Protein AF-A0A1A0PI60-F1 (afdb_monomer_lite)

Structure (mmCIF, N/CA/C/O backbone):
data_AF-A0A1A0PI60-F1
#
_entry.id   AF-A0A1A0PI60-F1
#
loop_
_atom_site.group_PDB
_atom_site.id
_atom_site.type_symbol
_atom_site.label_atom_id
_atom_site.label_alt_id
_atom_site.label_comp_id
_atom_site.label_asym_id
_atom_site.label_entity_id
_atom_site.label_seq_id
_atom_site.pdbx_PDB_ins_code
_atom_site.Cartn_x
_atom_site.Cartn_y
_atom_site.Cartn_z
_atom_site.occupancy
_atom_site.B_iso_or_equiv
_atom_site.auth_seq_id
_atom_site.auth_comp_id
_atom_site.auth_asym_id
_atom_site.auth_atom_id
_atom_site.pdbx_PDB_model_num
ATOM 1 N N . MET A 1 1 ? -14.359 28.458 11.236 1.00 49.06 1 MET A N 1
ATOM 2 C CA . MET A 1 1 ? -13.173 27.590 11.344 1.00 49.06 1 MET A CA 1
ATOM 3 C C . MET A 1 1 ? -13.356 26.498 10.324 1.00 49.06 1 MET A C 1
ATOM 5 O O . MET A 1 1 ? -14.379 25.828 10.381 1.00 49.06 1 MET A O 1
ATOM 9 N N . GLU A 1 2 ? -12.454 26.405 9.356 1.00 50.06 2 GLU A N 1
ATOM 10 C CA . GLU A 1 2 ? -12.447 25.283 8.419 1.00 50.06 2 GLU A CA 1
ATOM 11 C C . GLU A 1 2 ? -12.049 24.015 9.181 1.00 50.06 2 GLU A C 1
ATOM 13 O O . GLU A 1 2 ? -11.154 24.041 10.029 1.00 50.06 2 GLU A O 1
ATOM 18 N N . MET A 1 3 ? -12.801 22.946 8.941 1.00 60.44 3 MET A N 1
ATOM 19 C CA . MET A 1 3 ? -12.639 21.649 9.584 1.00 60.44 3 MET A CA 1
ATOM 20 C C . MET A 1 3 ? -12.050 20.710 8.541 1.00 60.44 3 MET A C 1
ATOM 22 O O . MET A 1 3 ? -12.607 20.588 7.449 1.00 60.44 3 MET A O 1
ATOM 26 N N . ASN A 1 4 ? -10.913 20.099 8.854 1.00 72.62 4 ASN A N 1
ATOM 27 C CA . ASN A 1 4 ? -10.288 19.127 7.973 1.00 72.62 4 ASN A CA 1
ATOM 28 C C . ASN A 1 4 ? -10.843 17.739 8.309 1.00 72.62 4 ASN A C 1
ATOM 30 O O . ASN A 1 4 ? -10.663 17.268 9.431 1.00 72.62 4 ASN A O 1
ATOM 34 N N . ASN A 1 5 ? -11.528 17.101 7.361 1.00 80.88 5 ASN A N 1
ATOM 35 C CA . ASN A 1 5 ? -12.078 15.762 7.556 1.00 80.88 5 ASN A CA 1
ATOM 36 C C . ASN A 1 5 ? -11.083 14.718 7.048 1.00 80.88 5 ASN A C 1
ATOM 38 O O . ASN A 1 5 ? -10.703 14.746 5.880 1.00 80.88 5 ASN A O 1
ATOM 42 N N . ARG A 1 6 ? -10.695 13.789 7.920 1.00 83.94 6 ARG A N 1
ATOM 43 C CA . ARG A 1 6 ? -9.770 12.688 7.640 1.00 83.94 6 ARG A CA 1
ATOM 44 C C . ARG A 1 6 ? -10.522 11.367 7.574 1.00 83.94 6 ARG A C 1
ATOM 46 O O . ARG A 1 6 ? -11.217 11.004 8.521 1.00 83.94 6 ARG A O 1
ATOM 53 N N . ASN A 1 7 ? -10.341 10.619 6.494 1.00 85.94 7 ASN A N 1
ATOM 54 C CA . ASN A 1 7 ? -10.897 9.280 6.340 1.00 85.94 7 ASN A CA 1
ATOM 55 C C . ASN A 1 7 ? -9.983 8.238 7.005 1.00 85.94 7 ASN A C 1
ATOM 57 O O . ASN A 1 7 ? -8.857 8.000 6.558 1.00 85.94 7 ASN A O 1
ATOM 61 N N . VAL A 1 8 ? -10.473 7.586 8.056 1.00 88.62 8 VAL A N 1
ATOM 62 C CA . VAL A 1 8 ? -9.779 6.501 8.756 1.00 88.62 8 VAL A CA 1
ATOM 63 C C . VAL A 1 8 ? -10.398 5.177 8.337 1.00 88.62 8 VAL A C 1
ATOM 65 O O . VAL A 1 8 ? -11.603 4.976 8.464 1.00 88.62 8 VAL A O 1
ATOM 68 N N . VAL A 1 9 ? -9.575 4.239 7.879 1.00 89.44 9 VAL A N 1
ATOM 69 C CA . VAL A 1 9 ? -10.037 2.900 7.504 1.00 89.44 9 VAL A CA 1
ATOM 70 C C . VAL A 1 9 ? -9.478 1.867 8.469 1.00 89.44 9 VAL A C 1
ATOM 72 O O . VAL A 1 9 ? -8.279 1.836 8.726 1.00 89.44 9 VAL A O 1
ATOM 75 N N . VAL A 1 10 ? -10.348 1.004 8.990 1.00 88.81 10 VAL A N 1
ATOM 76 C CA . VAL A 1 10 ? -9.998 -0.109 9.875 1.00 88.81 10 VAL A CA 1
ATOM 77 C C . VAL A 1 10 ? -9.980 -1.414 9.078 1.00 88.81 10 VAL A C 1
ATOM 79 O O . VAL A 1 10 ? -11.006 -1.835 8.537 1.00 88.81 10 VAL A O 1
ATOM 82 N N . ALA A 1 11 ? -8.819 -2.060 9.037 1.00 87.31 11 ALA A N 1
ATOM 83 C CA . ALA A 1 11 ? -8.608 -3.427 8.576 1.00 87.31 11 ALA A CA 1
ATOM 84 C C . ALA A 1 11 ? -8.659 -4.365 9.790 1.00 87.31 11 ALA A C 1
ATOM 86 O O . ALA A 1 11 ? -7.873 -4.211 10.725 1.00 87.31 11 ALA A O 1
ATOM 87 N N . MET A 1 12 ? -9.607 -5.306 9.822 1.00 85.75 12 MET A N 1
ATOM 88 C CA . MET A 1 12 ? -9.814 -6.166 10.991 1.00 85.75 12 MET A CA 1
ATOM 89 C C . MET A 1 12 ? -10.426 -7.531 10.647 1.00 85.75 12 MET A C 1
ATOM 91 O O . MET A 1 12 ? -11.109 -7.662 9.629 1.00 85.75 12 MET A O 1
ATOM 95 N N . PRO A 1 13 ? -10.281 -8.540 11.526 1.00 80.62 13 PRO A N 1
ATOM 96 C CA . PRO A 1 13 ? -11.016 -9.793 11.407 1.00 80.62 13 PRO A CA 1
ATOM 97 C C . PRO A 1 13 ? -12.533 -9.570 11.545 1.00 80.62 13 PRO A C 1
ATOM 99 O O . PRO A 1 13 ? -13.007 -8.982 12.517 1.00 80.62 13 PRO A O 1
ATOM 102 N N . PHE A 1 14 ? -13.320 -10.074 10.589 1.00 77.50 14 PHE A N 1
ATOM 103 C CA . PHE A 1 14 ? -14.784 -9.916 10.599 1.00 77.50 14 PHE A CA 1
ATOM 104 C C . PHE A 1 14 ? -15.525 -10.945 11.469 1.00 77.50 14 PHE A C 1
ATOM 106 O O . PHE A 1 14 ? -16.701 -10.738 11.778 1.00 77.50 14 PHE A O 1
ATOM 113 N N . GLY A 1 15 ? -14.855 -12.034 11.862 1.00 73.00 15 GLY A N 1
ATOM 114 C CA . GLY A 1 15 ? -15.473 -13.212 12.476 1.00 73.00 15 GLY A CA 1
ATOM 115 C C . GLY A 1 15 ? -16.346 -13.985 11.481 1.00 73.00 15 GLY A C 1
ATOM 116 O O . GLY A 1 15 ? -17.060 -13.397 10.664 1.00 73.00 15 GLY A O 1
ATOM 117 N N . GLU A 1 16 ? -16.314 -15.318 11.520 1.00 69.94 16 GLU A N 1
ATOM 118 C CA . GLU A 1 16 ? -16.971 -16.102 10.469 1.00 69.94 16 GLU A CA 1
ATOM 119 C C . GLU A 1 16 ? -18.501 -16.047 10.591 1.00 69.94 16 GLU A C 1
ATOM 121 O O . GLU A 1 16 ? -19.190 -15.705 9.621 1.00 69.94 16 GLU A O 1
ATOM 126 N N . ARG A 1 17 ? -19.062 -16.357 11.775 1.00 76.19 17 ARG A N 1
ATOM 127 C CA . ARG A 1 17 ? -20.517 -16.354 12.060 1.00 76.19 17 ARG A CA 1
ATOM 128 C C . ARG A 1 17 ? -20.830 -16.186 13.552 1.00 76.19 17 ARG A C 1
ATOM 130 O O . ARG A 1 17 ? -19.991 -16.400 14.417 1.00 76.19 17 ARG A O 1
ATOM 137 N N . GLY A 1 18 ? -22.087 -15.848 13.855 1.00 83.31 18 GLY A N 1
ATOM 138 C CA . GLY A 1 18 ? -22.631 -15.902 15.216 1.00 83.31 18 GLY A CA 1
ATOM 139 C C . GLY A 1 18 ? -21.920 -14.963 16.192 1.00 83.31 18 GLY A C 1
ATOM 140 O O . GLY A 1 18 ? -21.888 -13.751 15.974 1.00 83.31 18 GLY A O 1
ATOM 141 N N . LEU A 1 19 ? -21.378 -15.529 17.272 1.00 87.38 19 LEU A N 1
ATOM 142 C CA . LEU A 1 19 ? -20.767 -14.786 18.375 1.00 87.38 19 LEU A CA 1
ATOM 143 C C . LEU A 1 19 ? -19.530 -13.986 17.940 1.00 87.38 19 LEU A C 1
ATOM 145 O O . LEU A 1 19 ? -19.402 -12.820 18.307 1.00 87.38 19 LEU A O 1
ATOM 149 N N . GLU A 1 20 ? -18.652 -14.576 17.130 1.00 84.94 20 GLU A N 1
ATOM 150 C CA . GLU A 1 20 ? -17.408 -13.933 16.677 1.00 84.94 20 GLU A CA 1
ATOM 151 C C . GLU A 1 20 ? -17.688 -12.686 15.846 1.00 84.94 20 GLU A C 1
ATOM 153 O O . GLU A 1 20 ? -17.125 -11.622 16.089 1.00 84.94 20 GLU A O 1
ATOM 158 N N . ARG A 1 21 ? -18.649 -12.779 14.922 1.00 86.00 21 ARG A N 1
ATOM 159 C CA . ARG A 1 21 ? -19.065 -11.630 14.116 1.00 86.00 21 ARG A CA 1
ATOM 160 C C . ARG A 1 21 ? -19.673 -10.519 14.971 1.00 86.00 21 ARG A C 1
ATOM 162 O O . ARG A 1 21 ? -19.443 -9.340 14.713 1.00 86.00 21 ARG A O 1
ATOM 169 N N . ARG A 1 22 ? -20.441 -10.875 16.006 1.00 89.25 22 ARG A N 1
ATOM 170 C CA . ARG A 1 22 ? -20.999 -9.895 16.953 1.00 89.25 22 ARG A CA 1
ATOM 171 C C . ARG A 1 22 ? -19.890 -9.193 17.742 1.00 89.25 22 ARG A C 1
ATOM 173 O O . ARG A 1 22 ? -19.939 -7.971 17.857 1.00 89.25 22 ARG A O 1
ATOM 180 N N . ARG A 1 23 ? -18.871 -9.926 18.206 1.00 89.44 23 ARG A N 1
ATOM 181 C CA . ARG A 1 23 ? -17.673 -9.352 18.849 1.00 89.44 23 ARG A CA 1
ATOM 182 C C . ARG A 1 23 ? -16.928 -8.405 17.912 1.00 89.44 23 ARG A C 1
ATOM 184 O O . ARG A 1 23 ? -16.638 -7.283 18.308 1.00 89.44 23 ARG A O 1
ATOM 191 N N . ALA A 1 24 ? -16.696 -8.808 16.662 1.00 88.19 24 ALA A N 1
ATOM 192 C CA . ALA A 1 24 ? -16.035 -7.970 15.662 1.00 88.19 24 ALA A CA 1
ATOM 193 C C . ALA A 1 24 ? -16.787 -6.648 15.422 1.00 88.19 24 ALA A C 1
ATOM 195 O O . ALA A 1 24 ? -16.177 -5.582 15.416 1.00 88.19 24 ALA A O 1
ATOM 196 N N . ILE A 1 25 ? -18.119 -6.690 15.295 1.00 89.88 25 ILE A N 1
ATOM 197 C CA . ILE A 1 25 ? -18.943 -5.478 15.148 1.00 89.88 25 ILE A CA 1
ATOM 198 C C . ILE A 1 25 ? -18.802 -4.555 16.366 1.00 89.88 25 ILE A C 1
ATOM 200 O O . ILE A 1 25 ? -18.672 -3.344 16.203 1.00 89.88 25 ILE A O 1
ATOM 204 N N . LEU A 1 26 ? -18.826 -5.104 17.582 1.00 91.44 26 LEU A N 1
ATOM 205 C CA . LEU A 1 26 ? -18.707 -4.312 18.809 1.00 91.44 26 LEU A CA 1
ATOM 206 C C . LEU A 1 26 ? -17.304 -3.722 18.985 1.00 91.44 26 LEU A C 1
ATOM 208 O O . LEU A 1 26 ? -17.193 -2.552 19.341 1.00 91.44 26 LEU A O 1
ATOM 212 N N . ASN A 1 27 ? -16.252 -4.483 18.671 1.00 90.81 27 ASN A N 1
ATOM 213 C CA . ASN A 1 27 ? -14.873 -3.993 18.679 1.00 90.81 27 ASN A CA 1
ATOM 214 C C . ASN A 1 27 ? -14.674 -2.851 17.672 1.00 90.81 27 ASN A C 1
ATOM 216 O O . ASN A 1 27 ? -14.093 -1.826 18.016 1.00 90.81 27 ASN A O 1
ATOM 220 N N . PHE A 1 28 ? -15.229 -2.966 16.461 1.00 92.00 28 PHE A N 1
ATOM 221 C CA . PHE A 1 28 ? -15.212 -1.859 15.503 1.00 92.00 28 PHE A CA 1
ATOM 222 C C . PHE A 1 28 ? -15.930 -0.618 16.044 1.00 92.00 28 PHE A C 1
ATOM 224 O O . PHE A 1 28 ? -15.399 0.484 15.975 1.00 92.00 28 PHE A O 1
ATOM 231 N N . ARG A 1 29 ? -17.133 -0.783 16.609 1.00 92.00 29 ARG A N 1
ATOM 232 C CA . ARG A 1 29 ? -17.897 0.345 17.163 1.00 92.00 29 ARG A CA 1
ATOM 233 C C . ARG A 1 29 ? -17.184 1.003 18.344 1.00 92.00 29 ARG A C 1
ATOM 235 O O . ARG A 1 29 ? -17.272 2.218 18.478 1.00 92.00 29 ARG A O 1
ATOM 242 N N . ARG A 1 30 ? -16.461 0.227 19.160 1.00 92.31 30 ARG A N 1
ATOM 243 C CA . ARG A 1 30 ? -15.560 0.738 20.204 1.00 92.31 30 ARG A CA 1
ATOM 244 C C . ARG A 1 30 ? -14.465 1.620 19.595 1.00 92.31 30 ARG A C 1
ATOM 246 O O . ARG A 1 30 ? -14.336 2.758 20.030 1.00 92.31 30 ARG A O 1
ATOM 253 N N . LEU A 1 31 ? -13.748 1.144 18.564 1.00 91.69 31 LEU A N 1
ATOM 254 C CA . LEU A 1 31 ? -12.728 1.940 17.850 1.00 91.69 31 LEU A CA 1
ATOM 255 C C . LEU A 1 31 ? -13.309 3.236 17.301 1.00 91.69 31 LEU A C 1
ATOM 257 O O . LEU A 1 31 ? -12.786 4.313 17.571 1.00 91.69 31 LEU A O 1
ATOM 261 N N . LYS A 1 32 ? -14.400 3.107 16.542 1.00 93.25 32 LYS A N 1
ATOM 262 C CA . LYS A 1 32 ? -15.097 4.220 15.905 1.00 93.25 32 LYS A CA 1
ATOM 263 C C . LYS A 1 32 ? -15.468 5.287 16.932 1.00 93.25 32 LYS A C 1
ATOM 265 O O . LYS A 1 32 ? -15.090 6.438 16.775 1.00 93.25 32 LYS A O 1
ATOM 270 N N . TYR A 1 33 ? -16.113 4.884 18.026 1.00 93.56 33 TYR A N 1
ATOM 271 C CA . TYR A 1 33 ? -16.492 5.796 19.102 1.00 93.56 33 TYR A CA 1
ATOM 272 C C . TYR A 1 33 ? -15.287 6.507 19.732 1.00 93.56 33 TYR A C 1
ATOM 274 O O . TYR A 1 33 ? -15.329 7.716 19.937 1.00 93.56 33 TYR A O 1
ATOM 282 N N . ILE A 1 34 ? -14.201 5.788 20.022 1.00 92.75 34 ILE A N 1
ATOM 283 C CA . ILE A 1 34 ? -13.002 6.397 20.611 1.00 92.75 34 ILE A CA 1
ATOM 284 C C . ILE A 1 34 ? -12.406 7.443 19.664 1.00 92.75 34 ILE A C 1
ATOM 286 O O . ILE A 1 34 ? -12.147 8.571 20.078 1.00 92.75 34 ILE A O 1
ATOM 290 N N . ILE A 1 35 ? -12.217 7.095 18.395 1.00 91.25 35 ILE A N 1
ATOM 291 C CA . ILE A 1 35 ? -11.545 7.971 17.432 1.00 91.25 35 ILE A CA 1
ATOM 292 C C . ILE A 1 35 ? -12.408 9.192 17.090 1.00 91.25 35 ILE A C 1
ATOM 294 O O . ILE A 1 35 ? -11.893 10.305 17.078 1.00 91.25 35 ILE A O 1
ATOM 298 N N . GLU A 1 36 ? -13.706 9.004 16.847 1.00 91.56 36 GLU A N 1
ATOM 299 C CA . GLU A 1 36 ? -14.600 10.090 16.424 1.00 91.56 36 GLU A CA 1
ATOM 300 C C . GLU A 1 36 ? -14.986 11.023 17.582 1.00 91.56 36 GLU A C 1
ATOM 302 O O . GLU A 1 36 ? -15.072 12.233 17.391 1.00 91.56 36 GLU A O 1
ATOM 307 N N . GLU A 1 37 ? -15.188 10.488 18.794 1.00 90.25 37 GLU A N 1
ATOM 308 C CA . GLU A 1 37 ? -15.775 11.253 19.907 1.00 90.25 37 GLU A CA 1
ATOM 309 C C . GLU A 1 37 ? -14.779 11.590 21.028 1.00 90.25 37 GLU A C 1
ATOM 311 O O . GLU A 1 37 ? -14.975 12.563 21.761 1.00 90.25 37 GLU A O 1
ATOM 316 N N . LYS A 1 38 ? -13.717 10.791 21.213 1.00 89.56 38 LYS A N 1
ATOM 317 C CA . LYS A 1 38 ? -12.772 10.947 22.340 1.00 89.56 38 LYS A CA 1
ATOM 318 C C . LYS A 1 38 ? -11.409 11.481 21.917 1.00 89.56 38 LYS A C 1
ATOM 320 O O . LYS A 1 38 ? -10.787 12.226 22.678 1.00 89.56 38 LYS A O 1
ATOM 325 N N . CYS A 1 39 ? -10.928 11.119 20.733 1.00 87.12 39 CYS A N 1
ATOM 326 C CA . CYS A 1 39 ? -9.629 11.550 20.230 1.00 87.12 39 CYS A CA 1
ATOM 327 C C . CYS A 1 39 ? -9.715 12.953 19.615 1.00 87.12 39 CYS A C 1
ATOM 329 O O . CYS A 1 39 ? -9.756 13.127 18.403 1.00 87.12 39 CYS A O 1
ATOM 331 N N 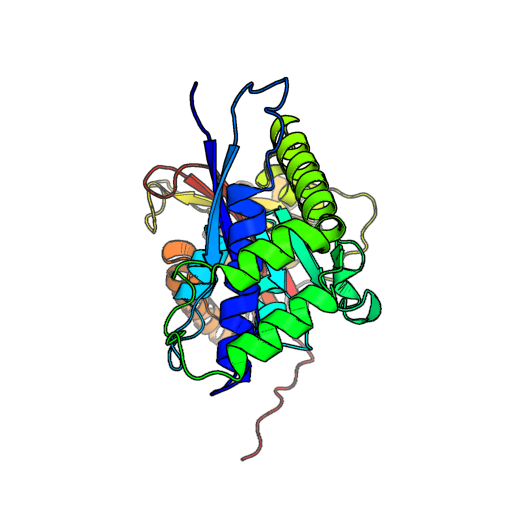. GLN A 1 40 ? -9.697 13.976 20.468 1.00 79.62 40 GLN A N 1
ATOM 332 C CA . GLN A 1 40 ? -9.528 15.358 20.019 1.00 79.62 40 GLN A CA 1
ATOM 333 C C . GLN A 1 40 ? -8.036 15.677 19.893 1.00 79.62 40 GLN A C 1
ATOM 335 O O . GLN A 1 40 ? -7.327 15.772 20.900 1.00 79.62 40 GLN A O 1
ATOM 340 N N . VAL A 1 41 ? -7.565 15.831 18.656 1.00 79.56 41 VAL A N 1
ATOM 341 C CA . VAL A 1 41 ? -6.226 16.350 18.353 1.00 79.56 41 VAL A CA 1
ATOM 342 C C . VAL A 1 41 ? -6.238 17.874 18.371 1.00 79.56 41 VAL A C 1
ATOM 344 O O . VAL A 1 41 ? -7.176 18.524 17.906 1.00 79.56 41 VAL A O 1
ATOM 347 N N . VAL A 1 42 ? -5.190 18.454 18.946 1.00 71.94 42 VAL A N 1
ATOM 348 C CA . VAL A 1 42 ? -5.001 19.900 18.990 1.00 71.94 42 VAL A CA 1
ATOM 349 C C . VAL A 1 42 ? -4.620 20.367 17.582 1.00 71.94 42 VAL A C 1
ATOM 351 O O . VAL A 1 42 ? -3.705 19.783 16.991 1.00 71.94 42 VAL A O 1
ATOM 354 N N . PRO A 1 43 ? -5.282 21.409 17.041 1.00 65.06 43 PRO A N 1
ATOM 355 C CA . PRO A 1 43 ? -4.917 21.980 15.751 1.00 65.06 43 PRO A CA 1
ATOM 356 C C . PRO A 1 43 ? -3.427 22.319 15.728 1.00 65.06 43 PRO A C 1
ATOM 358 O O . PRO A 1 43 ? -2.917 22.980 16.637 1.00 65.06 43 PRO A O 1
ATOM 361 N N . SER A 1 44 ? -2.731 21.859 14.687 1.00 57.50 44 SER A N 1
ATOM 362 C CA . SER A 1 44 ? -1.311 22.157 14.517 1.00 57.50 44 SER A CA 1
ATOM 363 C C . SER A 1 44 ? -1.100 23.678 14.535 1.00 57.50 44 SER A C 1
ATOM 365 O O . SER A 1 44 ? -1.850 24.398 13.868 1.00 57.50 44 SER A O 1
ATOM 367 N N . PRO A 1 45 ? -0.092 24.203 15.258 1.00 56.44 45 PRO A N 1
ATOM 368 C CA . PRO A 1 45 ? 0.170 25.640 15.316 1.00 56.44 45 PRO A CA 1
ATOM 369 C C . PRO A 1 45 ? 0.489 26.253 13.942 1.00 56.44 45 PRO A C 1
ATOM 371 O O . PRO A 1 45 ? 0.377 27.466 13.780 1.00 56.44 45 PRO A O 1
ATOM 374 N N . THR A 1 46 ? 0.856 25.432 12.951 1.00 53.22 46 THR A N 1
ATOM 375 C CA . THR A 1 46 ? 1.160 25.855 11.578 1.00 53.22 46 THR A CA 1
ATOM 376 C C . THR A 1 46 ? -0.078 25.973 10.686 1.00 53.22 46 THR A C 1
ATOM 378 O O . THR A 1 46 ? -0.115 26.858 9.836 1.00 53.22 46 THR A O 1
ATOM 381 N N . THR A 1 47 ? -1.088 25.109 10.853 1.00 57.56 47 THR A N 1
ATOM 382 C CA . THR A 1 47 ? -2.305 25.110 10.012 1.00 57.56 47 THR A CA 1
ATOM 383 C C . THR A 1 47 ? -3.531 25.690 10.716 1.00 57.56 47 THR A C 1
ATOM 385 O O . THR A 1 47 ? -4.437 26.185 10.052 1.00 57.56 47 THR A O 1
ATOM 388 N N . GLY A 1 48 ? -3.583 25.649 12.052 1.00 59.12 48 GLY A N 1
ATOM 389 C CA . GLY A 1 48 ? -4.692 26.160 12.865 1.00 59.12 48 GLY A CA 1
ATOM 390 C C . GLY A 1 48 ? -6.037 25.450 12.650 1.00 59.12 48 GLY A C 1
ATOM 391 O O . GLY A 1 48 ? -7.056 25.926 13.151 1.00 59.12 48 GLY A O 1
ATOM 392 N N . MET A 1 49 ? -6.064 24.343 11.900 1.00 64.62 49 MET A N 1
ATOM 393 C CA . MET A 1 49 ? -7.286 23.623 11.531 1.00 64.62 49 MET A CA 1
ATOM 394 C C . MET A 1 49 ? -7.609 22.513 12.524 1.00 64.62 49 MET A C 1
ATOM 396 O O . MET A 1 49 ? -6.753 21.692 12.851 1.00 64.62 49 MET A O 1
ATOM 400 N N . ASN A 1 50 ? -8.870 22.460 12.954 1.00 70.06 50 ASN A N 1
ATOM 401 C CA . ASN A 1 50 ? -9.382 21.315 13.697 1.00 70.06 50 ASN A CA 1
ATOM 402 C C . ASN A 1 50 ? -9.551 20.129 12.746 1.00 70.06 50 ASN A C 1
ATOM 404 O O . ASN A 1 50 ? -10.066 20.295 11.637 1.00 70.06 50 ASN A O 1
ATOM 408 N N . VAL A 1 51 ? -9.157 18.945 13.205 1.00 78.69 51 VAL A N 1
ATOM 409 C CA . VAL A 1 51 ? -9.309 17.693 12.463 1.00 78.69 51 VAL A CA 1
ATOM 410 C C . VAL A 1 51 ? -10.509 16.930 13.013 1.00 78.69 51 VAL A C 1
ATOM 412 O O . VAL A 1 51 ? -10.653 16.794 14.227 1.00 78.69 51 VAL A O 1
ATOM 415 N N . ALA A 1 52 ? -11.363 16.445 12.118 1.00 84.12 52 ALA A N 1
ATOM 416 C CA . ALA A 1 52 ? -12.412 15.483 12.425 1.00 84.12 52 ALA A CA 1
ATOM 417 C C . ALA A 1 52 ? -12.132 14.185 11.662 1.00 84.12 52 ALA A C 1
ATOM 419 O O . ALA A 1 52 ? -11.695 14.221 10.512 1.00 84.12 52 ALA A O 1
ATOM 420 N N . TYR A 1 53 ? -12.381 13.043 12.294 1.00 88.31 53 TYR A N 1
ATOM 421 C CA . TYR A 1 53 ? -12.159 11.729 11.698 1.00 88.31 53 TYR A CA 1
ATOM 422 C C . TYR A 1 53 ? -13.496 11.104 11.289 1.00 88.31 53 TYR A C 1
ATOM 424 O O . TYR A 1 53 ? -14.457 11.173 12.048 1.00 88.31 53 TYR A O 1
ATOM 432 N N . ASP A 1 54 ? -13.547 10.493 10.107 1.00 88.38 54 ASP A N 1
ATOM 433 C CA . ASP A 1 54 ? -14.633 9.605 9.674 1.00 88.38 54 ASP A CA 1
ATOM 434 C C . ASP A 1 54 ? -14.090 8.176 9.621 1.00 88.38 54 ASP A C 1
ATOM 436 O O . ASP A 1 54 ? -13.185 7.885 8.833 1.00 88.38 54 ASP A O 1
ATOM 440 N N . VAL A 1 55 ? -14.587 7.296 10.495 1.00 88.69 55 VAL A N 1
ATOM 441 C CA . VAL A 1 55 ? -14.036 5.949 10.673 1.00 88.69 55 VAL A CA 1
ATOM 442 C C . VAL A 1 55 ? -14.895 4.913 9.961 1.00 88.69 55 VAL A C 1
ATOM 444 O O . VAL A 1 55 ? -16.030 4.598 10.335 1.00 88.69 55 VAL A O 1
ATOM 447 N N . ASN A 1 56 ? -14.289 4.289 8.959 1.00 87.50 56 ASN A N 1
ATOM 448 C CA . ASN A 1 56 ? -14.878 3.246 8.143 1.00 87.50 56 ASN A CA 1
ATOM 449 C C . ASN A 1 56 ? -14.143 1.917 8.332 1.00 87.50 56 ASN A C 1
ATOM 451 O O . ASN A 1 56 ? -12.979 1.869 8.708 1.00 87.50 56 ASN A O 1
ATOM 455 N N . VAL A 1 57 ? -14.826 0.805 8.067 1.00 84.94 57 VAL A N 1
ATOM 456 C CA . VAL A 1 57 ? -14.202 -0.526 8.034 1.00 84.94 57 VAL A CA 1
ATOM 457 C C . VAL A 1 57 ? -14.025 -0.957 6.583 1.00 84.94 57 VAL A C 1
ATOM 459 O O . VAL A 1 57 ? -14.948 -0.777 5.782 1.00 84.94 57 VAL A O 1
ATOM 462 N N . ALA A 1 58 ? -12.866 -1.529 6.251 1.00 76.81 58 ALA A N 1
ATOM 463 C CA . ALA A 1 58 ? -12.553 -2.034 4.915 1.00 76.81 58 ALA A CA 1
ATOM 464 C C . ALA A 1 58 ? -13.386 -3.288 4.607 1.00 76.81 58 ALA A C 1
ATOM 466 O O . ALA A 1 58 ? -12.922 -4.412 4.756 1.00 76.81 58 ALA A O 1
ATOM 467 N N . LYS A 1 59 ? -14.663 -3.137 4.239 1.00 65.56 59 LYS A N 1
ATOM 468 C CA . LYS A 1 59 ? -15.527 -4.300 3.994 1.00 65.56 59 LYS A CA 1
ATOM 469 C C . LYS A 1 59 ? -15.241 -4.901 2.638 1.00 65.56 59 LYS A C 1
ATOM 471 O O . LYS A 1 59 ? -15.215 -4.201 1.629 1.00 65.56 59 LYS A O 1
ATOM 476 N N . ALA A 1 60 ? -15.262 -6.223 2.599 1.00 50.12 60 ALA A N 1
ATOM 477 C CA . ALA A 1 60 ? -15.522 -6.925 1.364 1.00 50.12 60 ALA A CA 1
ATOM 478 C C . ALA A 1 60 ? -16.667 -7.926 1.543 1.00 50.12 60 ALA A C 1
ATOM 480 O O . ALA A 1 60 ? -16.854 -8.543 2.595 1.00 50.12 60 ALA A O 1
ATOM 481 N N . VAL A 1 61 ? -17.516 -8.018 0.522 1.00 44.38 61 VAL A N 1
ATOM 482 C CA . VAL A 1 61 ? -18.619 -8.978 0.498 1.00 44.38 61 VAL A CA 1
ATOM 483 C C . VAL A 1 61 ? -18.005 -10.371 0.354 1.00 44.38 61 VAL A C 1
ATOM 485 O O . VAL A 1 61 ? -17.047 -10.541 -0.390 1.00 44.38 61 VAL A O 1
ATOM 488 N N . ILE A 1 62 ? -18.577 -11.370 1.037 1.00 42.34 62 ILE A N 1
ATOM 489 C CA . ILE A 1 62 ? -18.101 -12.768 1.204 1.00 42.34 62 ILE A CA 1
ATOM 490 C C . ILE A 1 62 ? -17.774 -13.514 -0.121 1.00 42.34 62 ILE A C 1
ATOM 492 O O . ILE A 1 62 ? -17.343 -14.662 -0.098 1.00 42.34 62 ILE A O 1
ATOM 496 N N . LYS A 1 63 ? -17.956 -12.889 -1.290 1.00 36.38 63 LYS A N 1
ATOM 497 C CA . LYS A 1 63 ? -17.647 -13.457 -2.608 1.00 36.38 63 LYS A CA 1
ATOM 498 C C . LYS A 1 63 ? -16.750 -12.598 -3.515 1.00 36.38 63 LYS A C 1
ATOM 500 O O . LYS A 1 63 ? -16.342 -13.122 -4.538 1.00 36.38 63 LYS A O 1
ATOM 505 N N . ASP A 1 64 ? -16.403 -11.364 -3.132 1.00 43.09 64 ASP A N 1
ATOM 506 C CA . ASP A 1 64 ? -15.611 -10.421 -3.948 1.00 43.09 64 ASP A CA 1
ATOM 507 C C . ASP A 1 64 ? -14.642 -9.598 -3.073 1.00 43.09 64 ASP A C 1
ATOM 509 O O . ASP A 1 64 ? -14.785 -8.386 -2.907 1.00 43.09 64 ASP A O 1
ATOM 513 N N . ILE A 1 65 ? -13.646 -10.256 -2.474 1.00 54.81 65 ILE A N 1
ATOM 514 C CA . ILE A 1 65 ? -12.492 -9.576 -1.860 1.00 54.81 65 ILE A CA 1
ATOM 515 C C . ILE A 1 65 ? -11.333 -9.740 -2.841 1.00 54.81 65 ILE A C 1
ATOM 517 O O . ILE A 1 65 ? -10.776 -10.838 -2.921 1.00 54.81 65 ILE A O 1
ATOM 521 N N . PRO A 1 66 ? -11.055 -8.731 -3.690 1.00 59.75 66 PRO A N 1
ATOM 522 C CA . PRO A 1 66 ? -9.997 -7.775 -3.339 1.00 59.75 66 PRO A CA 1
ATOM 523 C C . PRO A 1 66 ? -10.284 -6.291 -3.665 1.00 59.75 66 PRO A C 1
ATOM 525 O O . PRO A 1 66 ? -9.806 -5.421 -2.954 1.00 59.75 66 PRO A O 1
ATOM 528 N N . SER A 1 67 ? -11.043 -5.933 -4.703 1.00 61.44 67 SER A N 1
ATOM 529 C CA . SER A 1 67 ? -10.963 -4.570 -5.272 1.00 61.44 67 SER A CA 1
ATOM 530 C C . SER A 1 67 ? -11.560 -3.465 -4.392 1.00 61.44 67 SER A C 1
ATOM 532 O O . SER A 1 67 ? -10.951 -2.407 -4.248 1.00 61.44 67 SER A O 1
ATOM 534 N N . GLN A 1 68 ? -12.726 -3.688 -3.779 1.00 66.62 68 GLN A N 1
ATOM 535 C CA . GLN A 1 68 ? -13.423 -2.630 -3.040 1.00 66.62 68 GLN A CA 1
ATOM 536 C C . GLN A 1 68 ? -12.741 -2.290 -1.706 1.00 66.62 68 GLN A C 1
ATOM 538 O O . GLN A 1 68 ? -12.508 -1.114 -1.430 1.00 66.62 68 GLN A O 1
ATOM 543 N N . ALA A 1 69 ? -12.370 -3.298 -0.910 1.00 72.25 69 ALA A N 1
ATOM 544 C CA . ALA A 1 69 ? -11.641 -3.091 0.344 1.00 72.25 69 ALA A CA 1
ATOM 545 C C . ALA A 1 69 ? -10.265 -2.456 0.092 1.00 72.25 69 ALA A C 1
ATOM 547 O O . ALA A 1 69 ? -9.898 -1.489 0.755 1.00 72.25 69 ALA A O 1
ATOM 548 N N . LEU A 1 70 ? -9.539 -2.922 -0.929 1.00 73.62 70 LEU A N 1
ATOM 549 C CA . LEU A 1 70 ? -8.250 -2.342 -1.306 1.00 73.62 70 LEU A CA 1
ATOM 550 C C . LEU A 1 70 ? -8.377 -0.910 -1.845 1.00 73.62 70 LEU A C 1
ATOM 552 O O . LEU A 1 70 ? -7.493 -0.091 -1.596 1.00 73.62 70 LEU A O 1
ATOM 556 N N . SER A 1 71 ? -9.476 -0.572 -2.532 1.00 73.19 71 SER A N 1
ATOM 557 C CA . SER A 1 71 ? -9.771 0.813 -2.927 1.00 73.19 71 SER A CA 1
ATOM 558 C C . SER A 1 71 ? -9.994 1.701 -1.704 1.00 73.19 71 SER A C 1
ATOM 560 O O . SER A 1 71 ? -9.396 2.769 -1.619 1.00 73.19 71 SER A O 1
ATOM 562 N N . GLN A 1 72 ? -10.778 1.235 -0.725 1.00 76.62 72 GLN A N 1
ATOM 563 C CA . GLN A 1 72 ? -11.007 1.959 0.531 1.00 76.62 72 GLN A CA 1
ATOM 564 C C . GLN A 1 72 ? -9.701 2.165 1.307 1.00 76.62 72 GLN A C 1
ATOM 566 O O . GLN A 1 72 ? -9.410 3.275 1.740 1.00 76.62 72 GLN A O 1
ATOM 571 N N . ILE A 1 73 ? -8.869 1.126 1.419 1.00 78.38 73 ILE A N 1
ATOM 572 C CA . ILE A 1 73 ? -7.548 1.206 2.061 1.00 78.38 73 ILE A CA 1
ATOM 573 C C . ILE A 1 73 ? -6.624 2.172 1.316 1.00 78.38 73 ILE A C 1
ATOM 575 O O . ILE A 1 73 ? -5.857 2.909 1.937 1.00 78.38 73 ILE A O 1
ATOM 579 N N . ASN A 1 74 ? -6.672 2.181 -0.016 1.00 73.62 74 ASN A N 1
ATOM 580 C CA . ASN A 1 74 ? -5.882 3.107 -0.815 1.00 73.62 74 ASN A CA 1
ATOM 581 C C . ASN A 1 74 ? -6.311 4.561 -0.569 1.00 73.62 74 ASN A C 1
ATOM 583 O O . ASN A 1 74 ? -5.460 5.431 -0.420 1.00 73.62 74 ASN A O 1
ATOM 587 N N . GLU A 1 75 ? -7.615 4.817 -0.496 1.00 76.06 75 GLU A N 1
ATOM 588 C CA . GLU A 1 75 ? -8.208 6.151 -0.328 1.00 76.06 75 GLU A CA 1
ATOM 589 C C . GLU A 1 75 ? -8.221 6.652 1.122 1.00 76.06 75 GLU A C 1
ATOM 591 O O . GLU A 1 75 ? -8.508 7.822 1.355 1.00 76.06 75 GLU A O 1
ATOM 596 N N . ALA A 1 76 ? -7.883 5.803 2.092 1.00 79.75 76 ALA A N 1
ATOM 597 C CA . ALA A 1 76 ? -7.760 6.199 3.489 1.00 79.75 76 ALA A CA 1
ATOM 598 C C . ALA A 1 76 ? -6.669 7.265 3.681 1.00 79.75 76 ALA A C 1
ATOM 600 O O . ALA A 1 76 ? -5.566 7.136 3.138 1.00 79.75 76 ALA A O 1
ATOM 601 N N . ASP A 1 77 ? -6.928 8.263 4.522 1.00 78.88 77 ASP A N 1
ATOM 602 C CA . ASP A 1 77 ? -5.875 9.115 5.067 1.00 78.88 77 ASP A CA 1
ATOM 603 C C . ASP A 1 77 ? -5.029 8.308 6.048 1.00 78.88 77 ASP A C 1
ATOM 605 O O . ASP A 1 77 ? -3.810 8.301 5.929 1.00 78.88 77 ASP A O 1
ATOM 609 N N . ILE A 1 78 ? -5.678 7.554 6.945 1.00 85.38 78 ILE A N 1
ATOM 610 C CA . ILE A 1 78 ? -5.043 6.738 7.988 1.00 85.38 78 ILE A CA 1
ATOM 611 C C . ILE A 1 78 ? -5.571 5.305 7.907 1.00 85.38 78 ILE A C 1
ATOM 613 O O . ILE A 1 78 ? -6.783 5.088 7.885 1.00 85.38 78 ILE A O 1
ATOM 617 N N . LEU A 1 79 ? -4.670 4.320 7.896 1.00 87.44 79 LEU A N 1
ATOM 618 C CA . LEU A 1 79 ? -5.037 2.909 8.044 1.00 87.44 79 LEU A CA 1
ATOM 619 C C . LEU A 1 79 ? -4.819 2.460 9.491 1.00 87.44 79 LEU A C 1
ATOM 621 O O . LEU A 1 79 ? -3.732 2.627 10.035 1.00 87.44 79 LEU A O 1
ATOM 625 N N . ILE A 1 80 ? -5.820 1.823 10.086 1.00 88.50 80 ILE A N 1
ATOM 626 C CA . ILE A 1 80 ? -5.707 1.124 11.366 1.00 88.50 80 ILE A CA 1
ATOM 627 C C . ILE A 1 80 ? -5.805 -0.373 11.096 1.00 88.50 80 ILE A C 1
ATOM 629 O O . ILE A 1 80 ? -6.827 -0.839 10.598 1.00 88.50 80 ILE A O 1
ATOM 633 N N . ALA A 1 81 ? -4.764 -1.133 11.424 1.00 87.12 81 ALA A N 1
ATOM 634 C CA . ALA A 1 81 ? -4.757 -2.585 11.274 1.00 87.12 81 ALA A CA 1
ATOM 635 C C . AL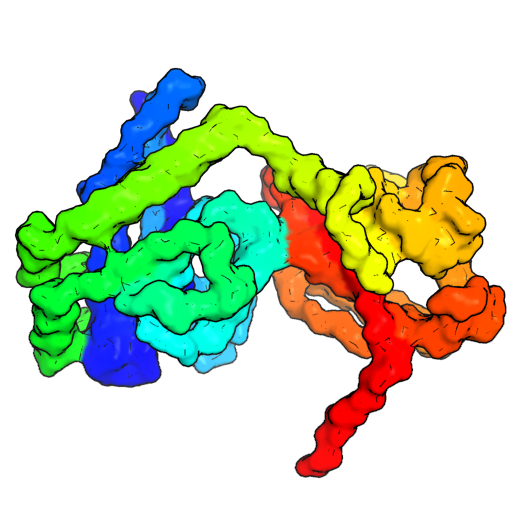A A 1 81 ? -4.893 -3.258 12.645 1.00 87.12 81 ALA A C 1
ATOM 637 O O . ALA A 1 81 ? -4.011 -3.121 13.493 1.00 87.12 81 ALA A O 1
ATOM 638 N N . LEU A 1 82 ? -5.992 -3.986 12.858 1.00 85.94 82 LEU A N 1
ATOM 639 C CA . LEU A 1 82 ? -6.237 -4.760 14.073 1.00 85.94 82 LEU A CA 1
ATOM 640 C C . LEU A 1 82 ? -5.655 -6.173 13.925 1.00 85.94 82 LEU A C 1
ATOM 642 O O . LEU A 1 82 ? -6.218 -7.021 13.232 1.00 85.94 82 LEU A O 1
ATOM 646 N N . LEU A 1 83 ? -4.542 -6.422 14.607 1.00 78.12 83 LEU A N 1
ATOM 647 C CA . LEU A 1 83 ? -3.813 -7.689 14.663 1.00 78.12 83 LEU A CA 1
ATOM 648 C C . LEU A 1 83 ? -4.094 -8.422 15.986 1.00 78.12 83 LEU A C 1
ATOM 650 O O . LEU A 1 83 ? -3.180 -8.890 16.654 1.00 78.12 83 LEU A O 1
ATOM 654 N N . SER A 1 84 ? -5.364 -8.502 16.386 1.00 67.69 84 SER A N 1
ATOM 655 C CA . SER A 1 84 ? -5.782 -9.261 17.578 1.00 67.69 84 SER A CA 1
ATOM 656 C C . SER A 1 84 ? -5.642 -10.779 17.389 1.00 67.69 84 SER A C 1
ATOM 658 O O . SER A 1 84 ? -5.603 -11.548 18.338 1.00 67.69 84 SER A O 1
ATOM 660 N N . GLU A 1 85 ? -5.589 -11.238 16.137 1.00 67.38 85 GLU A N 1
ATOM 661 C CA . GLU A 1 85 ? -5.413 -12.641 15.771 1.00 67.38 85 GLU A CA 1
ATOM 662 C C . GLU A 1 85 ? -4.533 -12.728 14.519 1.00 67.38 85 GLU A C 1
ATOM 664 O O . GLU A 1 85 ? -4.476 -11.786 13.721 1.00 67.38 85 GLU A O 1
ATOM 669 N N . ARG A 1 86 ? -3.884 -13.880 14.289 1.00 63.25 86 ARG A N 1
ATOM 670 C CA . ARG A 1 86 ? -3.161 -14.142 13.033 1.00 63.25 86 ARG A CA 1
ATOM 671 C C . ARG A 1 86 ? -4.143 -14.209 11.862 1.00 63.25 86 ARG A C 1
ATOM 673 O O . ARG A 1 86 ? -4.623 -15.281 11.501 1.00 63.25 86 ARG A O 1
ATOM 680 N N . ASN A 1 87 ? -4.416 -13.059 11.255 1.00 68.62 87 ASN A N 1
ATOM 681 C CA . ASN A 1 87 ? -5.317 -12.920 10.123 1.00 68.62 87 ASN A CA 1
ATOM 682 C C . ASN A 1 87 ? -4.540 -12.516 8.861 1.00 68.62 87 ASN A C 1
ATOM 684 O O . ASN A 1 87 ? -4.118 -11.370 8.709 1.00 68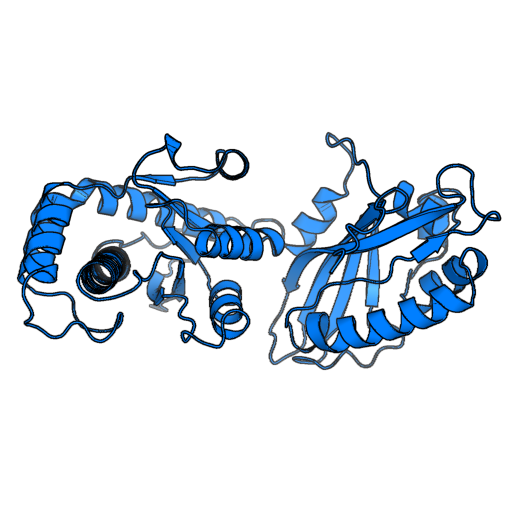.62 87 ASN A O 1
ATOM 688 N N . PHE A 1 88 ? -4.387 -13.466 7.933 1.00 67.06 88 PHE A N 1
ATOM 689 C CA . PHE A 1 88 ? -3.661 -13.253 6.676 1.00 67.06 88 PHE A CA 1
ATOM 690 C C . PHE A 1 88 ? -4.238 -12.116 5.822 1.00 67.06 88 PHE A C 1
ATOM 692 O O . PHE A 1 88 ? -3.487 -11.484 5.082 1.00 67.06 88 PHE A O 1
ATOM 699 N N . THR A 1 89 ? -5.541 -11.835 5.918 1.00 73.44 89 THR A N 1
ATOM 700 C CA . THR A 1 89 ? -6.185 -10.745 5.174 1.00 73.44 89 THR A CA 1
ATOM 701 C C . THR A 1 89 ? -5.731 -9.388 5.696 1.00 73.44 89 THR A C 1
ATOM 703 O O . THR A 1 89 ? -5.270 -8.576 4.902 1.00 73.44 89 THR A O 1
ATOM 706 N N . VAL A 1 90 ? -5.752 -9.171 7.015 1.00 75.06 90 VAL A N 1
ATOM 707 C CA . VAL A 1 90 ? -5.288 -7.906 7.619 1.00 75.06 90 VAL A CA 1
ATOM 708 C C . VAL A 1 90 ? -3.802 -7.684 7.337 1.00 75.06 90 VAL A C 1
ATOM 710 O O . VAL A 1 90 ? -3.385 -6.585 6.979 1.00 75.06 90 VAL A O 1
ATOM 713 N N . THR A 1 91 ? -2.995 -8.743 7.421 1.00 71.44 91 THR A N 1
ATOM 714 C CA . THR A 1 91 ? -1.579 -8.701 7.038 1.00 71.44 91 THR A CA 1
ATOM 715 C C . THR A 1 91 ? -1.378 -8.314 5.569 1.00 71.44 91 THR A C 1
ATOM 717 O O . THR A 1 91 ? -0.506 -7.506 5.253 1.00 71.44 91 THR A O 1
ATOM 720 N N . TYR A 1 92 ? -2.176 -8.875 4.661 1.00 72.19 92 TYR A N 1
ATOM 721 C CA . TYR A 1 92 ? -2.119 -8.539 3.241 1.00 72.19 92 TYR A CA 1
ATOM 722 C C . TYR A 1 92 ? -2.529 -7.080 2.980 1.00 72.19 92 TYR A C 1
ATOM 724 O O . TYR A 1 92 ? -1.857 -6.379 2.230 1.00 72.19 92 TYR A O 1
ATOM 732 N N . GLU A 1 93 ? -3.591 -6.603 3.629 1.00 76.50 93 GLU A N 1
ATOM 733 C CA . GLU A 1 93 ? -4.086 -5.222 3.544 1.00 76.50 93 GLU A CA 1
ATOM 734 C C . GLU A 1 93 ? -3.061 -4.205 4.066 1.00 76.50 93 GLU A C 1
ATOM 736 O O . GLU A 1 93 ? -2.827 -3.163 3.445 1.00 76.50 93 GLU A O 1
ATOM 741 N N . LEU A 1 94 ? -2.386 -4.547 5.166 1.00 75.94 94 LEU A N 1
ATOM 742 C CA . LEU A 1 94 ? -1.261 -3.795 5.708 1.00 75.94 94 LEU A CA 1
ATOM 743 C C . LEU A 1 94 ? -0.104 -3.723 4.701 1.00 75.94 94 LEU A C 1
ATOM 745 O O . LEU A 1 94 ? 0.357 -2.629 4.364 1.00 75.94 94 LEU A O 1
ATOM 749 N N . GLY A 1 95 ? 0.304 -4.870 4.150 1.00 69.31 95 GLY A N 1
ATOM 750 C CA . GLY A 1 95 ? 1.325 -4.942 3.104 1.00 69.31 95 GLY A CA 1
ATOM 751 C C . GLY A 1 95 ? 0.956 -4.132 1.856 1.00 69.31 95 GLY A C 1
ATOM 752 O O . GLY A 1 95 ? 1.801 -3.436 1.297 1.00 69.31 95 GLY A O 1
ATOM 753 N N . TYR A 1 96 ? -0.317 -4.143 1.453 1.00 70.06 96 TYR A N 1
ATOM 754 C CA . TYR A 1 96 ? -0.827 -3.367 0.320 1.00 70.06 96 TYR A CA 1
ATOM 755 C C . TYR A 1 96 ? -0.711 -1.853 0.538 1.00 70.06 96 TYR A C 1
ATOM 757 O O . TYR A 1 96 ? -0.309 -1.127 -0.374 1.00 70.06 96 TYR A O 1
ATOM 765 N N . ARG A 1 97 ? -1.041 -1.363 1.742 1.00 72.94 97 ARG A N 1
ATOM 766 C CA . ARG A 1 97 ? -0.884 0.056 2.103 1.00 72.94 97 ARG A CA 1
ATOM 767 C C . ARG A 1 97 ? 0.590 0.463 2.130 1.00 72.94 97 ARG A C 1
ATOM 769 O O . ARG A 1 97 ? 0.939 1.529 1.621 1.00 72.94 97 ARG A O 1
ATOM 776 N N . ARG A 1 98 ? 1.454 -0.397 2.678 1.00 70.06 98 ARG A N 1
ATOM 777 C CA . ARG A 1 98 ? 2.912 -0.193 2.736 1.00 70.06 98 ARG A CA 1
ATOM 778 C C . ARG A 1 98 ? 3.551 -0.157 1.353 1.00 70.06 98 ARG A C 1
ATOM 780 O O . ARG A 1 98 ? 4.333 0.745 1.078 1.00 70.06 98 ARG A O 1
ATOM 787 N N . GLY A 1 99 ? 3.142 -1.054 0.459 1.00 60.75 99 GLY A N 1
ATOM 788 C CA . GLY A 1 99 ? 3.552 -1.069 -0.948 1.00 60.75 99 GLY A CA 1
ATOM 789 C C . GLY A 1 99 ? 3.053 0.124 -1.771 1.00 60.75 99 GLY A C 1
ATOM 790 O O . GLY A 1 99 ? 3.175 0.113 -2.988 1.00 60.75 99 GLY A O 1
ATOM 791 N N . ARG A 1 100 ? 2.451 1.146 -1.156 1.00 61.91 100 ARG A N 1
ATOM 792 C CA . ARG A 1 100 ? 2.142 2.437 -1.792 1.00 61.91 100 ARG A CA 1
ATOM 793 C C . ARG A 1 100 ? 2.738 3.629 -1.052 1.00 61.91 100 ARG A C 1
ATOM 795 O O . ARG A 1 100 ? 2.366 4.766 -1.317 1.00 61.91 100 ARG A O 1
ATOM 802 N N . ASP A 1 101 ? 3.606 3.364 -0.077 1.00 58.22 101 ASP A N 1
ATOM 803 C CA . ASP A 1 101 ? 4.258 4.365 0.776 1.00 58.22 101 ASP A CA 1
ATOM 804 C C . ASP A 1 101 ? 3.287 5.413 1.359 1.00 58.22 101 ASP A C 1
ATOM 806 O O . ASP A 1 101 ? 3.643 6.555 1.659 1.00 58.22 101 ASP A O 1
ATOM 810 N N . ARG A 1 102 ? 2.010 5.030 1.509 1.00 61.78 102 ARG A N 1
ATOM 811 C CA . ARG A 1 102 ? 0.970 5.890 2.064 1.00 61.78 102 ARG A CA 1
ATOM 812 C C . ARG A 1 102 ? 0.994 5.752 3.580 1.00 61.78 102 ARG A C 1
ATOM 814 O O . ARG A 1 102 ? 0.313 4.910 4.166 1.00 61.78 102 ARG A O 1
ATOM 821 N N . THR A 1 103 ? 1.801 6.591 4.216 1.00 66.75 103 THR A N 1
ATOM 822 C CA . THR A 1 103 ? 1.743 6.861 5.658 1.00 66.75 103 THR A CA 1
ATOM 823 C C . THR A 1 103 ? 0.580 7.805 5.961 1.00 66.75 103 THR A C 1
ATOM 825 O O . THR A 1 103 ? 0.431 8.782 5.224 1.00 66.75 103 THR A O 1
ATOM 828 N N . PRO A 1 104 ? -0.218 7.553 7.017 1.00 75.31 104 PRO A N 1
ATOM 829 C CA . PRO A 1 104 ? 0.133 6.803 8.229 1.00 75.31 104 PRO A CA 1
ATOM 830 C C . PRO A 1 104 ? -0.629 5.481 8.429 1.00 75.31 104 PRO A C 1
ATOM 832 O O . PRO A 1 104 ? -1.746 5.290 7.943 1.00 75.31 104 PRO A O 1
ATOM 835 N N . VAL A 1 105 ? -0.004 4.578 9.191 1.00 79.75 105 VAL A N 1
ATOM 836 C CA . VAL A 1 105 ? -0.572 3.296 9.628 1.00 79.75 105 VAL A CA 1
ATOM 837 C C . VAL A 1 105 ? -0.453 3.193 11.147 1.00 79.75 105 VAL A C 1
ATOM 839 O O . VAL A 1 105 ? 0.630 3.431 11.678 1.00 79.75 105 VAL A O 1
ATOM 842 N N . ILE A 1 106 ? -1.530 2.796 11.821 1.00 83.06 106 ILE A N 1
ATOM 843 C CA . ILE A 1 106 ? -1.548 2.458 13.248 1.00 83.06 106 ILE A CA 1
ATOM 844 C C . ILE A 1 106 ? -1.782 0.955 13.373 1.00 83.06 106 ILE A C 1
ATOM 846 O O . ILE A 1 106 ? -2.756 0.429 12.828 1.00 83.06 106 ILE A O 1
ATOM 850 N N . LEU A 1 107 ? -0.905 0.261 14.096 1.00 82.56 107 LEU A N 1
ATOM 851 C CA . LEU A 1 107 ? -1.125 -1.140 14.444 1.00 82.56 107 LEU A CA 1
ATOM 852 C C . LEU A 1 107 ? -1.831 -1.218 15.788 1.00 82.56 107 LEU A C 1
ATOM 854 O O . LEU A 1 107 ? -1.444 -0.542 16.736 1.00 82.56 107 LEU A O 1
ATOM 858 N N . ILE A 1 108 ? -2.855 -2.052 15.875 1.00 83.31 108 ILE A N 1
ATOM 859 C CA . ILE A 1 108 ? -3.564 -2.323 17.117 1.00 83.31 108 ILE A CA 1
ATOM 860 C C . ILE A 1 108 ? -3.436 -3.814 17.402 1.00 83.31 108 ILE A C 1
ATOM 862 O O . ILE A 1 108 ? -3.848 -4.627 16.580 1.00 83.31 108 ILE A O 1
ATOM 866 N N . VAL A 1 109 ? -2.845 -4.171 18.538 1.00 81.56 109 VAL A N 1
ATOM 867 C CA . VAL A 1 109 ? -2.474 -5.551 18.880 1.00 81.56 109 VAL A CA 1
ATOM 868 C C . VAL A 1 109 ? -3.041 -5.967 20.234 1.00 81.56 109 VAL A C 1
ATOM 870 O O . VAL A 1 109 ? -3.291 -5.122 21.098 1.00 81.56 109 VAL A O 1
ATOM 873 N N . ASP A 1 110 ? -3.230 -7.272 20.422 1.00 76.06 110 ASP A N 1
ATOM 874 C CA . ASP A 1 110 ? -3.554 -7.838 21.737 1.00 76.06 110 ASP A CA 1
ATOM 875 C C . ASP A 1 110 ? -2.292 -8.001 22.594 1.00 76.06 110 ASP A C 1
ATOM 877 O O . ASP A 1 110 ? -2.333 -7.746 23.799 1.00 76.06 110 ASP A O 1
ATOM 881 N N . SER A 1 111 ? -1.172 -8.380 21.971 1.00 74.06 111 SER A N 1
ATOM 882 C CA . SER A 1 111 ? 0.161 -8.438 22.570 1.00 74.06 111 SER A CA 1
ATOM 883 C C . SER A 1 111 ? 1.225 -7.900 21.601 1.00 74.06 111 SER A C 1
ATOM 885 O O . SER A 1 111 ? 1.103 -8.102 20.390 1.00 74.06 111 SER A O 1
ATOM 887 N N . PRO A 1 112 ? 2.321 -7.286 22.089 1.00 72.56 112 PRO A N 1
ATOM 888 C CA . PRO A 1 112 ? 3.480 -6.950 21.255 1.00 72.56 112 PRO A CA 1
ATOM 889 C C . PRO A 1 112 ? 4.061 -8.153 20.491 1.00 72.56 112 PRO A C 1
ATOM 891 O O . PRO A 1 112 ? 4.606 -7.989 19.402 1.00 72.56 112 PRO A O 1
ATOM 894 N N . ASP A 1 113 ? 3.907 -9.367 21.032 1.00 71.75 113 ASP A N 1
ATOM 895 C CA . ASP A 1 113 ? 4.365 -10.611 20.398 1.00 71.75 113 ASP A CA 1
ATOM 896 C C . ASP A 1 113 ? 3.560 -10.986 19.137 1.00 71.75 113 ASP A C 1
ATOM 898 O O . ASP A 1 113 ? 4.009 -11.809 18.334 1.00 71.75 113 ASP A O 1
ATOM 902 N N . ASP A 1 114 ? 2.378 -10.391 18.947 1.00 69.88 114 ASP A N 1
ATOM 903 C CA . ASP A 1 114 ? 1.526 -10.629 17.778 1.00 69.88 114 ASP A CA 1
ATOM 904 C C . ASP A 1 114 ? 1.963 -9.806 16.558 1.00 69.88 114 ASP A C 1
ATOM 906 O O . ASP A 1 114 ? 1.496 -10.051 15.440 1.00 69.88 114 ASP A O 1
ATOM 910 N N . ILE A 1 115 ? 2.885 -8.856 16.745 1.00 70.69 115 ILE A N 1
ATOM 911 C CA . ILE A 1 115 ? 3.415 -8.023 15.669 1.00 70.69 115 ILE A CA 1
ATOM 912 C C . ILE A 1 115 ? 4.302 -8.891 14.766 1.00 70.69 115 ILE A C 1
ATOM 914 O O . ILE A 1 115 ? 5.306 -9.451 15.221 1.00 70.69 115 ILE A O 1
ATOM 918 N N . PRO A 1 116 ? 3.990 -9.003 13.462 1.00 67.69 116 PRO A N 1
ATOM 919 C CA . PRO A 1 116 ? 4.882 -9.677 12.536 1.00 67.69 116 PRO A CA 1
ATOM 920 C C . PRO A 1 116 ? 6.267 -9.023 12.548 1.00 67.69 116 PRO A C 1
ATOM 922 O O . PRO A 1 116 ? 6.376 -7.804 12.574 1.00 67.69 116 PRO A O 1
ATOM 925 N N . VAL A 1 117 ? 7.338 -9.818 12.469 1.00 65.50 117 VAL A N 1
ATOM 926 C CA . VAL A 1 117 ? 8.728 -9.319 12.576 1.00 65.50 117 VAL A CA 1
ATOM 927 C C . VAL A 1 117 ? 9.036 -8.182 11.590 1.00 65.50 117 VAL A C 1
ATOM 929 O O . VAL A 1 117 ? 9.818 -7.292 11.901 1.00 65.50 117 VAL A O 1
ATOM 932 N N . TYR A 1 118 ? 8.408 -8.175 10.412 1.00 62.62 118 TYR A N 1
ATOM 933 C CA . TYR A 1 118 ? 8.579 -7.112 9.413 1.00 62.62 118 TYR A CA 1
ATOM 934 C C . TYR A 1 118 ? 7.830 -5.804 9.744 1.00 62.62 118 TYR A C 1
ATOM 936 O O . TYR A 1 118 ? 8.069 -4.797 9.088 1.00 62.62 118 TYR A O 1
ATOM 944 N N . GLU A 1 119 ? 6.976 -5.793 10.769 1.00 64.38 119 GLU A N 1
ATOM 945 C CA . GLU A 1 119 ? 6.222 -4.629 11.262 1.00 64.38 119 GLU A CA 1
ATOM 946 C C . GLU A 1 119 ? 6.725 -4.130 12.631 1.00 64.38 119 GLU A C 1
ATOM 948 O O . GLU A 1 119 ? 6.172 -3.186 13.192 1.00 64.38 119 GLU A O 1
ATOM 953 N N . SER A 1 120 ? 7.794 -4.717 13.184 1.00 58.28 120 SER A N 1
ATOM 954 C CA . SER A 1 120 ? 8.280 -4.402 14.539 1.00 58.28 120 SER A CA 1
ATOM 955 C C . SER A 1 120 ? 8.808 -2.971 14.712 1.00 58.28 120 SER A C 1
ATOM 957 O O . SER A 1 120 ? 9.063 -2.540 15.832 1.00 58.28 120 SER A O 1
ATOM 959 N N . ALA A 1 121 ? 9.017 -2.239 13.615 1.00 55.09 121 ALA A N 1
ATOM 960 C CA . ALA A 1 121 ? 9.496 -0.856 13.611 1.00 55.09 121 ALA A CA 1
ATOM 961 C C . ALA A 1 121 ? 8.363 0.193 13.686 1.00 55.09 121 ALA A C 1
ATOM 963 O O . ALA A 1 121 ? 8.626 1.386 13.550 1.00 55.09 121 ALA A O 1
ATOM 964 N N . VAL A 1 122 ? 7.105 -0.232 13.843 1.00 63.44 122 VAL A N 1
ATOM 965 C CA . VAL A 1 122 ? 5.914 0.624 13.722 1.00 63.44 122 VAL A CA 1
ATOM 966 C C . VAL A 1 122 ? 5.325 0.952 15.095 1.00 63.44 122 VAL A C 1
ATOM 968 O O . VAL A 1 122 ? 5.363 0.129 16.008 1.00 63.44 122 VAL A O 1
ATOM 971 N N . ALA A 1 123 ? 4.735 2.145 15.231 1.00 60.34 123 ALA A N 1
ATOM 972 C CA . ALA A 1 123 ? 3.923 2.492 16.393 1.00 60.34 123 ALA A CA 1
ATOM 973 C C . ALA A 1 123 ? 2.724 1.532 16.506 1.00 60.34 123 ALA A C 1
ATOM 975 O O . ALA A 1 123 ? 1.883 1.453 15.603 1.00 60.34 123 ALA A O 1
ATOM 976 N N . TYR A 1 124 ? 2.664 0.801 17.616 1.00 73.81 124 TYR A N 1
ATOM 977 C CA . TYR A 1 124 ? 1.587 -0.129 17.928 1.00 73.81 124 TYR A CA 1
ATOM 978 C C . TYR A 1 124 ? 0.839 0.307 19.183 1.00 73.81 124 TYR A C 1
ATOM 980 O O . TYR A 1 124 ? 1.381 1.007 20.037 1.00 73.81 124 TYR A O 1
ATOM 988 N N . GLN A 1 125 ? -0.413 -0.127 19.280 1.00 79.56 125 GLN A N 1
ATOM 989 C CA . GLN A 1 125 ? -1.302 0.165 20.390 1.00 79.56 125 GLN A CA 1
ATOM 990 C C . GLN A 1 125 ? -1.869 -1.120 20.964 1.00 79.56 125 GLN A C 1
ATOM 992 O O . GLN A 1 125 ? -2.475 -1.913 20.246 1.00 79.56 125 GLN A O 1
ATOM 997 N N . GLU A 1 126 ? -1.689 -1.317 22.265 1.00 81.38 126 GLU A N 1
ATOM 998 C CA . GLU A 1 126 ? -2.335 -2.414 22.977 1.00 81.38 126 GLU A CA 1
ATOM 999 C C . GLU A 1 126 ? -3.829 -2.108 23.142 1.00 81.38 126 GLU A C 1
ATOM 1001 O O . GLU A 1 126 ? -4.230 -1.089 23.708 1.00 81.38 126 GLU A O 1
ATOM 1006 N N . TRP A 1 127 ? -4.671 -2.990 22.610 1.00 82.88 127 TRP A N 1
ATOM 1007 C CA . TRP A 1 127 ? -6.132 -2.840 22.595 1.00 82.88 127 TRP A CA 1
ATOM 1008 C C . TRP A 1 127 ? -6.830 -3.445 23.806 1.00 82.88 127 TRP A C 1
ATOM 1010 O O . TRP A 1 127 ? -7.975 -3.093 24.141 1.00 82.88 127 TRP A O 1
ATOM 1020 N N . ARG A 1 128 ? -6.162 -4.421 24.420 1.00 82.38 128 ARG A N 1
ATOM 1021 C CA . ARG A 1 128 ? -6.761 -5.295 25.411 1.00 82.38 128 ARG A CA 1
ATOM 1022 C C . ARG A 1 128 ? -7.117 -4.508 26.669 1.00 82.38 128 ARG A C 1
ATOM 1024 O O . ARG A 1 128 ? -6.253 -4.001 27.372 1.00 82.38 128 ARG A O 1
ATOM 1031 N N . GLN A 1 129 ? -8.415 -4.440 26.947 1.00 84.94 129 GLN A N 1
ATOM 1032 C CA . GLN A 1 129 ? -8.978 -3.901 28.182 1.00 84.94 129 GLN A CA 1
ATOM 1033 C C . GLN A 1 129 ? -10.016 -4.895 28.680 1.00 84.94 129 GLN A C 1
ATOM 1035 O O . GLN A 1 129 ? -11.124 -4.948 28.146 1.00 84.94 129 GLN A O 1
ATOM 1040 N N . ASP A 1 130 ? -9.631 -5.722 29.653 1.00 86.69 130 ASP A N 1
ATOM 1041 C CA . ASP A 1 130 ? -10.402 -6.907 30.045 1.00 86.69 130 ASP A CA 1
ATOM 1042 C C . ASP A 1 130 ? -11.858 -6.556 30.404 1.00 86.69 130 ASP A C 1
ATOM 1044 O O . ASP A 1 130 ? -12.774 -7.195 29.895 1.00 86.69 130 ASP A O 1
ATOM 1048 N N . GLU A 1 131 ? -12.096 -5.475 31.158 1.00 89.62 131 GLU A N 1
ATOM 1049 C CA . GLU A 1 131 ? -13.455 -5.036 31.528 1.00 89.62 131 GLU A CA 1
ATOM 1050 C C . GLU A 1 131 ? -14.321 -4.666 30.306 1.00 89.62 131 GLU A C 1
ATOM 1052 O O . GLU A 1 131 ? -15.517 -4.962 30.256 1.00 89.62 131 GLU A O 1
ATOM 1057 N N . VAL A 1 132 ? -13.723 -4.041 29.287 1.00 89.75 132 VAL A N 1
ATOM 1058 C CA . VAL A 1 132 ? -14.432 -3.682 28.050 1.00 89.75 132 VAL A CA 1
ATOM 1059 C C . VAL A 1 132 ? -14.701 -4.932 27.210 1.00 89.75 132 VAL A C 1
ATOM 1061 O O . VAL A 1 132 ? -15.787 -5.083 26.649 1.00 89.75 132 VAL A O 1
ATOM 1064 N N . LEU A 1 133 ? -13.734 -5.851 27.138 1.00 90.12 133 LEU A N 1
ATOM 1065 C CA . LEU A 1 133 ? -13.876 -7.114 26.414 1.00 90.12 133 LEU A CA 1
ATOM 1066 C C . LEU A 1 133 ? -14.935 -8.022 27.052 1.00 90.12 133 LEU A C 1
ATOM 1068 O O . LEU A 1 133 ? -15.707 -8.649 26.327 1.00 90.12 133 LEU A O 1
ATOM 1072 N N . GLU A 1 134 ? -15.030 -8.053 28.382 1.00 91.88 134 GLU A N 1
ATOM 1073 C CA . GLU A 1 134 ? -16.082 -8.764 29.115 1.00 91.88 134 GLU A CA 1
ATOM 1074 C C . GLU A 1 134 ? -17.479 -8.216 28.791 1.00 91.88 134 GLU A C 1
ATOM 1076 O O . GLU A 1 134 ? -18.416 -8.987 28.557 1.00 91.88 134 GLU A O 1
ATOM 1081 N N . GLU A 1 135 ? -17.623 -6.892 28.710 1.00 92.75 135 GLU A N 1
ATOM 1082 C CA . GLU A 1 135 ? -18.880 -6.250 28.323 1.00 92.75 135 GLU A CA 1
ATOM 1083 C C . GLU A 1 135 ? -19.240 -6.539 26.856 1.00 92.75 135 GLU A C 1
ATOM 1085 O O . GLU A 1 135 ? -20.391 -6.864 26.543 1.00 92.75 135 GLU A O 1
ATOM 1090 N N . ILE A 1 136 ? -18.255 -6.504 25.952 1.00 91.19 136 ILE A N 1
ATOM 1091 C CA . ILE A 1 136 ? -18.426 -6.920 24.553 1.00 91.19 136 ILE A CA 1
ATOM 1092 C C . ILE A 1 136 ? -18.909 -8.369 24.486 1.00 91.19 136 ILE A C 1
ATOM 1094 O O . ILE A 1 136 ? -19.870 -8.662 23.773 1.00 91.19 136 ILE A O 1
ATOM 1098 N N . ASP A 1 137 ? -18.301 -9.265 25.258 1.00 91.19 137 ASP A N 1
ATOM 1099 C CA . ASP A 1 137 ? -18.694 -10.666 25.353 1.00 91.19 137 ASP A CA 1
ATOM 1100 C C . ASP A 1 137 ? -20.130 -10.834 25.840 1.00 91.19 137 ASP A C 1
ATOM 1102 O O . ASP A 1 137 ? -20.906 -11.610 25.267 1.00 91.19 137 ASP A O 1
ATOM 1106 N N . ARG A 1 138 ? -20.510 -10.081 26.872 1.00 92.56 138 ARG A N 1
ATOM 1107 C CA . ARG A 1 138 ? -21.860 -10.093 27.433 1.00 92.56 138 ARG A CA 1
ATOM 1108 C C . ARG A 1 138 ? -22.897 -9.648 26.402 1.00 92.56 138 ARG A C 1
ATOM 1110 O O . ARG A 1 138 ? -23.925 -10.308 26.250 1.00 92.56 138 ARG A O 1
ATOM 1117 N N . ILE A 1 139 ? -22.640 -8.563 25.669 1.00 90.38 139 ILE A N 1
ATOM 1118 C CA . ILE A 1 139 ? -23.547 -8.053 24.624 1.00 90.38 139 ILE A CA 1
ATOM 1119 C C . ILE A 1 139 ? -23.575 -8.994 23.413 1.00 90.38 139 ILE A C 1
ATOM 1121 O O . ILE A 1 139 ? -24.635 -9.229 22.827 1.00 90.38 139 ILE A O 1
ATOM 1125 N N . ALA A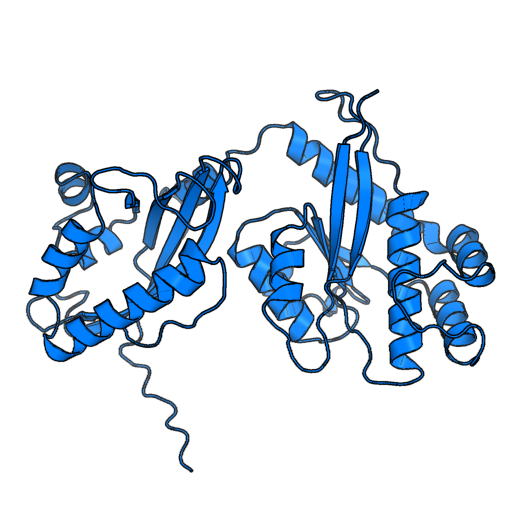 1 140 ? -22.429 -9.558 23.031 1.00 89.69 140 ALA A N 1
ATOM 1126 C CA . ALA A 1 140 ? -22.324 -10.458 21.893 1.00 89.69 140 ALA A CA 1
ATOM 1127 C C . ALA A 1 140 ? -23.109 -11.760 22.116 1.00 89.69 140 ALA A C 1
ATOM 1129 O O . ALA A 1 140 ? -23.704 -12.261 21.164 1.00 89.69 140 ALA A O 1
ATOM 1130 N N . ARG A 1 141 ? -23.165 -12.273 23.354 1.00 90.06 141 ARG A N 1
ATOM 1131 C CA . ARG A 1 141 ? -23.943 -13.472 23.728 1.00 90.06 141 ARG A CA 1
ATOM 1132 C C . ARG A 1 141 ? -25.456 -13.246 23.778 1.00 90.06 141 ARG A C 1
ATOM 1134 O O . ARG A 1 141 ? -26.204 -14.216 23.730 1.00 90.06 141 ARG A O 1
ATOM 1141 N N . ASN A 1 142 ? -25.909 -11.998 23.866 1.00 84.44 142 ASN A N 1
ATOM 1142 C CA . ASN A 1 142 ? -27.329 -11.664 23.819 1.00 84.44 142 ASN A CA 1
ATOM 1143 C C . ASN A 1 142 ? -27.772 -11.466 22.368 1.00 84.44 142 ASN A C 1
ATOM 1145 O O . ASN A 1 142 ? -27.110 -10.760 21.619 1.00 84.44 142 ASN A O 1
ATOM 1149 N N . ASP A 1 143 ? -28.920 -12.009 21.965 1.00 69.88 143 ASP A N 1
ATOM 1150 C CA . ASP A 1 143 ? -29.420 -11.849 20.588 1.00 69.88 143 ASP A CA 1
ATOM 1151 C C . ASP A 1 143 ? -29.968 -10.441 20.287 1.00 69.88 143 ASP A C 1
ATOM 1153 O O . ASP A 1 143 ? -30.157 -10.073 19.121 1.00 69.88 143 ASP A O 1
ATOM 1157 N N . PHE A 1 144 ? -30.179 -9.625 21.324 1.00 61.25 144 PHE A N 1
ATOM 1158 C CA . PHE A 1 144 ? -30.712 -8.268 21.236 1.00 61.25 144 PHE A CA 1
ATOM 1159 C C . PHE A 1 144 ? -29.718 -7.230 21.798 1.00 61.25 144 PHE A C 1
ATOM 1161 O O . PHE A 1 144 ? -29.194 -7.442 22.891 1.00 61.25 144 PHE A O 1
ATOM 1168 N N . PRO A 1 145 ? -29.476 -6.098 21.102 1.00 66.94 145 PRO A N 1
ATOM 1169 C CA . PRO A 1 145 ? -29.999 -5.746 19.780 1.00 66.94 145 PRO A CA 1
ATOM 1170 C C . PRO A 1 145 ? -29.381 -6.599 18.658 1.00 66.94 145 PRO A C 1
ATOM 1172 O O . PRO A 1 145 ? -28.324 -7.221 18.817 1.00 66.94 145 PRO A O 1
ATOM 1175 N N . LYS A 1 146 ? -30.047 -6.628 17.494 1.00 74.00 146 LYS A N 1
ATOM 1176 C CA . LYS A 1 146 ? -29.486 -7.249 16.287 1.00 74.00 146 LYS A CA 1
ATOM 1177 C C . LYS A 1 146 ? -28.295 -6.419 15.799 1.00 74.00 146 LYS A C 1
ATOM 1179 O O . LYS A 1 146 ? -28.463 -5.308 15.305 1.00 74.00 146 LYS A O 1
ATOM 1184 N N . LEU A 1 147 ? -27.095 -6.978 15.907 1.00 79.38 147 LEU A N 1
ATOM 1185 C CA . LEU A 1 147 ? -25.860 -6.389 15.389 1.00 79.38 147 LEU A CA 1
ATOM 1186 C C . LEU A 1 147 ? -25.669 -6.829 13.933 1.00 79.38 147 LEU A C 1
ATOM 1188 O O . LEU A 1 147 ? -24.968 -7.795 13.653 1.00 79.38 147 LEU A O 1
ATOM 1192 N N . VAL A 1 148 ? -26.386 -6.178 13.013 1.00 69.00 148 VAL A N 1
ATOM 1193 C CA . VAL A 1 148 ? -26.405 -6.570 11.587 1.00 69.00 148 VAL A CA 1
ATOM 1194 C C . VAL A 1 148 ? -25.307 -5.878 10.774 1.00 69.00 148 VAL A C 1
ATOM 1196 O O . VAL A 1 148 ? -24.852 -6.420 9.769 1.00 69.00 148 VAL A O 1
ATOM 1199 N N . ASP A 1 149 ? -24.873 -4.698 11.222 1.00 76.75 149 ASP A N 1
ATOM 1200 C CA . ASP A 1 149 ? -23.937 -3.832 10.506 1.00 76.75 149 ASP A CA 1
ATOM 1201 C C . ASP A 1 149 ? -22.898 -3.206 11.452 1.00 76.75 149 ASP A C 1
ATOM 1203 O O . ASP A 1 149 ? -23.182 -2.930 12.614 1.00 76.75 149 ASP A O 1
ATOM 1207 N N . TYR A 1 150 ? -21.705 -2.946 10.932 1.00 82.81 150 TYR A N 1
ATOM 1208 C CA . TYR A 1 150 ? -20.613 -2.222 11.572 1.00 82.81 150 TYR A CA 1
ATOM 1209 C C . TYR A 1 150 ? -20.947 -0.740 11.797 1.00 82.81 150 TYR A C 1
ATOM 1211 O O . TYR A 1 150 ? -20.561 -0.197 12.823 1.00 82.81 150 TYR A O 1
ATOM 1219 N N . GLN A 1 151 ? -21.740 -0.116 10.916 1.00 82.00 151 GLN A N 1
ATOM 1220 C CA . GLN A 1 151 ? -22.035 1.328 10.958 1.00 82.00 151 GLN A CA 1
ATOM 1221 C C . GLN A 1 151 ? -23.170 1.743 11.914 1.00 82.00 151 GLN A C 1
ATOM 1223 O O . GLN A 1 151 ? -23.544 2.910 11.960 1.00 82.00 151 GLN A O 1
ATOM 1228 N N . GLY A 1 152 ? -23.748 0.807 12.670 1.00 82.19 152 GLY A N 1
ATOM 1229 C CA . GLY A 1 152 ? -24.785 1.140 13.654 1.00 82.19 152 GLY A CA 1
ATOM 1230 C C . GLY A 1 152 ? -24.232 1.793 14.926 1.00 82.19 152 GLY A C 1
ATOM 1231 O O . GLY A 1 152 ? -23.047 1.677 15.229 1.00 82.19 152 GLY A O 1
ATOM 1232 N N . GLU A 1 153 ? -25.115 2.409 15.712 1.00 84.94 153 GLU A N 1
ATOM 1233 C CA . GLU A 1 153 ? -24.756 3.087 16.966 1.00 84.94 153 GLU A CA 1
ATOM 1234 C C . GLU A 1 153 ? -24.127 2.148 18.004 1.00 84.94 153 GLU A C 1
ATOM 1236 O O . GLU A 1 153 ? -24.473 0.965 18.108 1.00 84.94 153 GLU A O 1
ATOM 1241 N N . ILE A 1 154 ? -23.212 2.677 18.814 1.00 88.81 154 ILE A N 1
ATOM 1242 C CA . ILE A 1 154 ? -22.631 1.926 19.926 1.00 88.81 154 ILE A CA 1
ATOM 1243 C C . ILE A 1 154 ? -23.703 1.633 20.995 1.00 88.81 154 ILE A C 1
ATOM 1245 O O . ILE A 1 154 ? -24.456 2.535 21.366 1.00 88.81 154 ILE A O 1
ATOM 1249 N N . PRO A 1 155 ? -23.815 0.390 21.508 1.00 91.06 155 PRO A N 1
ATOM 1250 C CA . PRO A 1 155 ? -24.736 0.099 22.603 1.00 91.06 155 PRO A CA 1
ATOM 1251 C C . PRO A 1 155 ? -24.452 0.989 23.827 1.00 91.06 155 PRO A C 1
ATOM 1253 O O . PRO A 1 155 ? -23.287 1.089 24.218 1.00 91.06 155 PRO A O 1
ATOM 1256 N N . PRO A 1 156 ? -25.475 1.582 24.477 1.00 91.06 156 PRO A N 1
ATOM 1257 C CA . PRO A 1 156 ? -25.268 2.483 25.614 1.00 91.06 156 PRO A CA 1
ATOM 1258 C C . PRO A 1 156 ? -24.451 1.868 26.755 1.00 91.06 156 PRO A C 1
ATOM 1260 O O . PRO A 1 156 ? -23.561 2.523 27.281 1.00 91.06 156 PRO A O 1
ATOM 1263 N N . SER A 1 157 ? -24.677 0.589 27.077 1.00 90.44 157 SER A N 1
ATOM 1264 C CA . SER A 1 157 ? -23.917 -0.089 28.136 1.00 90.44 157 SER A CA 1
ATOM 1265 C C . SER A 1 157 ? -22.436 -0.251 27.786 1.00 90.44 157 SER A C 1
ATOM 1267 O O . SER A 1 157 ? -21.580 -0.084 28.646 1.00 90.44 157 SER A O 1
ATOM 1269 N N . LEU A 1 158 ? -22.115 -0.495 26.510 1.00 92.00 158 LEU A N 1
ATOM 1270 C CA . LEU A 1 158 ? -20.727 -0.543 26.053 1.00 92.00 158 LEU A CA 1
ATOM 1271 C C . LEU A 1 158 ? -20.083 0.847 26.106 1.00 92.00 158 LEU A C 1
ATOM 1273 O O . LEU A 1 158 ? -18.937 0.970 26.524 1.00 92.00 158 LEU A O 1
ATOM 1277 N N . LYS A 1 159 ? -20.827 1.891 25.721 1.00 93.38 159 LYS A N 1
ATOM 1278 C CA . LYS A 1 159 ? -20.368 3.283 25.796 1.00 93.38 159 LYS A CA 1
ATOM 1279 C C . LYS A 1 159 ? -19.991 3.679 27.225 1.00 93.38 159 LYS A C 1
ATOM 1281 O O . LYS A 1 159 ? -18.916 4.227 27.431 1.00 93.38 159 LYS A O 1
ATOM 1286 N N . GLU A 1 160 ? -20.843 3.363 28.199 1.00 93.19 160 GLU A N 1
ATOM 1287 C CA . GLU A 1 160 ? -20.592 3.644 29.620 1.00 93.19 160 GLU A CA 1
ATOM 1288 C C . GLU A 1 160 ? -19.317 2.958 30.130 1.00 93.19 160 GLU A C 1
ATOM 1290 O O . GLU A 1 160 ? -18.518 3.580 30.829 1.00 93.19 160 GLU A O 1
ATOM 1295 N N . VAL A 1 161 ? -19.095 1.695 29.750 1.00 93.56 161 VAL A N 1
ATOM 1296 C CA . VAL A 1 161 ? -17.889 0.956 30.147 1.00 93.56 161 VAL A CA 1
ATOM 1297 C C . VAL A 1 161 ? -16.641 1.537 29.482 1.00 93.56 161 VAL A C 1
ATOM 1299 O O . VAL A 1 161 ? -15.640 1.736 30.165 1.00 93.56 161 VAL A O 1
ATOM 1302 N N . ILE A 1 162 ? -16.698 1.885 28.192 1.00 93.00 162 ILE A N 1
ATOM 1303 C CA . ILE A 1 162 ? -15.576 2.539 27.497 1.00 93.00 162 ILE A CA 1
ATOM 1304 C C . ILE A 1 162 ? -15.226 3.867 28.174 1.00 93.00 162 ILE A C 1
ATOM 1306 O O . ILE A 1 162 ? -14.062 4.114 28.484 1.00 93.00 162 ILE A O 1
ATOM 1310 N N . ASP A 1 163 ? -16.234 4.695 28.456 1.00 92.69 163 ASP A N 1
ATOM 1311 C CA . ASP A 1 163 ? -16.058 6.003 29.093 1.00 92.69 163 ASP A CA 1
ATOM 1312 C C . ASP A 1 163 ? -15.384 5.908 30.465 1.00 92.69 163 ASP A C 1
ATOM 1314 O O . ASP A 1 163 ? -14.642 6.813 30.843 1.00 92.69 163 ASP A O 1
ATOM 1318 N N . ALA A 1 164 ? -15.640 4.827 31.201 1.00 91.88 164 ALA A N 1
ATOM 1319 C CA . ALA A 1 164 ? -15.103 4.622 32.537 1.00 91.88 164 ALA A CA 1
ATOM 1320 C C . ALA A 1 164 ? -13.753 3.886 32.561 1.00 91.88 164 ALA A C 1
ATOM 1322 O O . ALA A 1 164 ? -13.001 4.064 33.520 1.00 91.88 164 ALA A O 1
ATOM 1323 N N . LYS A 1 165 ? -13.471 3.019 31.578 1.00 91.75 165 LYS A N 1
ATOM 1324 C CA . LYS A 1 165 ? -12.424 1.984 31.696 1.00 91.75 165 LYS A CA 1
ATOM 1325 C C . LYS A 1 165 ? -11.397 1.951 30.573 1.00 91.75 165 LYS A C 1
ATOM 1327 O O . LYS A 1 165 ? -10.382 1.285 30.724 1.00 91.75 165 LYS A O 1
ATOM 1332 N N . ASP A 1 166 ? -11.615 2.670 29.478 1.00 89.44 166 ASP A N 1
ATOM 1333 C CA . ASP A 1 166 ? -10.786 2.554 28.272 1.00 89.44 166 ASP A CA 1
ATOM 1334 C C . ASP A 1 166 ? -9.797 3.715 28.079 1.00 89.44 166 ASP A C 1
ATOM 1336 O O . ASP A 1 166 ? -9.342 4.013 26.974 1.00 89.44 166 ASP A O 1
ATOM 1340 N N . GLU A 1 167 ? -9.469 4.416 29.164 1.00 88.31 167 GLU A N 1
ATOM 1341 C CA . GLU A 1 167 ? -8.642 5.624 29.119 1.00 88.31 167 GLU A CA 1
ATOM 1342 C C . GLU A 1 167 ? -7.240 5.363 28.538 1.00 88.31 167 GLU A C 1
ATOM 1344 O O . GLU A 1 167 ? -6.689 6.221 27.847 1.00 88.31 167 GLU A O 1
ATOM 1349 N N . GLY A 1 168 ? -6.678 4.170 28.767 1.00 86.62 168 GLY A N 1
ATOM 1350 C CA . GLY A 1 168 ? -5.371 3.782 28.233 1.00 86.62 168 GLY A CA 1
ATOM 1351 C C . GLY A 1 168 ? -5.326 3.834 26.705 1.00 86.62 168 GLY A C 1
ATOM 1352 O O . GLY A 1 168 ? -4.497 4.544 26.134 1.00 86.62 168 GLY A O 1
ATOM 1353 N N . LEU A 1 169 ? -6.263 3.153 26.043 1.00 88.88 169 LEU A N 1
ATOM 1354 C CA . LEU A 1 169 ? -6.351 3.138 24.584 1.00 88.88 169 LEU A CA 1
ATOM 1355 C C . LEU A 1 169 ? -6.718 4.518 24.023 1.00 88.88 169 LEU A C 1
ATOM 1357 O O . LEU A 1 169 ? -6.126 4.950 23.035 1.00 88.88 169 LEU A O 1
ATOM 1361 N N . VAL A 1 170 ? -7.650 5.231 24.670 1.00 91.00 170 VAL A N 1
ATOM 1362 C CA . VAL A 1 170 ? -8.045 6.599 24.284 1.00 91.00 170 VAL A CA 1
ATOM 1363 C C . VAL A 1 170 ? -6.834 7.532 24.270 1.00 91.00 170 VAL A C 1
ATOM 1365 O O . VAL A 1 170 ? -6.613 8.257 23.299 1.00 91.00 170 VAL A O 1
ATOM 1368 N N . ASN A 1 171 ? -6.031 7.514 25.336 1.00 88.88 171 ASN A N 1
ATOM 1369 C CA . ASN A 1 171 ? -4.846 8.356 25.440 1.00 88.88 171 ASN A CA 1
ATOM 1370 C C . ASN A 1 171 ? -3.802 7.988 24.392 1.00 88.88 171 ASN A C 1
ATOM 1372 O O . ASN A 1 171 ? -3.255 8.884 23.751 1.00 88.88 171 ASN A O 1
ATOM 1376 N N . SER A 1 172 ? -3.569 6.696 24.188 1.00 87.19 172 SER A N 1
ATOM 1377 C CA . SER A 1 172 ? -2.548 6.238 23.256 1.00 87.19 172 SER A CA 1
ATOM 1378 C C . SER A 1 172 ? -2.900 6.552 21.799 1.00 87.19 172 SER A C 1
ATOM 1380 O O . SER A 1 172 ? -2.090 7.131 21.075 1.00 87.19 172 SER A O 1
ATOM 1382 N N . LEU A 1 173 ? -4.151 6.304 21.388 1.00 89.56 173 LEU A N 1
ATOM 1383 C CA . LEU A 1 173 ? -4.645 6.697 20.065 1.00 89.56 173 LEU A CA 1
ATOM 1384 C C . LEU A 1 173 ? -4.596 8.214 19.868 1.00 89.56 173 LEU A C 1
ATOM 1386 O O . LEU A 1 173 ? -4.171 8.676 18.813 1.00 89.56 173 LEU A O 1
ATOM 1390 N N . ARG A 1 174 ? -4.978 9.002 20.880 1.00 89.25 174 ARG A N 1
ATOM 1391 C CA . ARG A 1 174 ? -4.917 10.468 20.808 1.00 89.25 174 ARG A CA 1
ATOM 1392 C C . ARG A 1 174 ? -3.488 10.977 20.597 1.00 89.25 174 ARG A C 1
ATOM 1394 O O . ARG A 1 174 ? -3.296 11.885 19.793 1.00 89.25 174 ARG A O 1
ATOM 1401 N N . VAL A 1 175 ? -2.500 10.409 21.293 1.00 87.25 175 VAL A N 1
ATOM 1402 C CA . VAL A 1 175 ? -1.083 10.780 21.126 1.00 87.25 175 VAL A CA 1
ATOM 1403 C C . VAL A 1 175 ? -0.592 10.423 19.725 1.00 87.25 175 VAL A C 1
ATOM 1405 O O . VAL A 1 175 ? -0.064 11.292 19.039 1.00 87.25 175 VAL A O 1
ATOM 1408 N N . THR A 1 176 ? -0.837 9.199 19.255 1.00 86.75 176 THR A N 1
ATOM 1409 C CA . THR A 1 176 ? -0.410 8.778 17.910 1.00 86.75 176 THR A CA 1
ATOM 1410 C C . THR A 1 176 ? -1.080 9.583 16.801 1.00 86.75 176 THR A C 1
ATOM 1412 O O . THR A 1 176 ? -0.418 9.973 15.844 1.00 86.75 176 THR A O 1
ATOM 1415 N N . LEU A 1 177 ? -2.376 9.884 16.922 1.00 87.81 177 LEU A N 1
ATOM 1416 C CA . LEU A 1 177 ? -3.061 10.758 15.968 1.00 87.81 177 LEU A CA 1
ATOM 1417 C C . LEU A 1 177 ? -2.462 12.172 15.986 1.00 87.81 177 LEU A C 1
ATOM 1419 O O . LEU A 1 177 ? -2.258 12.756 14.928 1.00 87.81 177 LEU A O 1
ATOM 1423 N N . GLN A 1 178 ? -2.097 12.705 17.157 1.00 85.88 178 GLN A N 1
ATOM 1424 C CA . GLN A 1 178 ? -1.427 14.005 17.243 1.00 85.88 178 GLN A CA 1
ATOM 1425 C C . GLN A 1 178 ? -0.062 14.000 16.543 1.00 85.88 178 GLN A C 1
ATOM 1427 O O . GLN A 1 178 ? 0.259 14.956 15.841 1.00 85.88 178 GLN A O 1
ATOM 1432 N N . GLU A 1 179 ? 0.740 12.951 16.730 1.00 81.81 179 GLU A N 1
ATOM 1433 C CA . GLU A 1 179 ? 2.035 12.786 16.054 1.00 81.81 179 GLU A CA 1
ATOM 1434 C C . GLU A 1 179 ? 1.862 12.733 14.536 1.00 81.81 179 GLU A C 1
ATOM 1436 O O . GLU A 1 179 ? 2.531 13.470 13.816 1.00 81.81 179 GLU A O 1
ATOM 1441 N N . ILE A 1 180 ? 0.891 11.950 14.061 1.00 80.88 180 ILE A N 1
ATOM 1442 C CA . ILE A 1 180 ? 0.524 11.861 12.646 1.00 80.88 180 ILE A CA 1
ATOM 1443 C C . ILE A 1 180 ? 0.196 13.239 12.059 1.00 80.88 180 ILE A C 1
ATOM 1445 O O . ILE A 1 180 ? 0.706 13.593 10.993 1.00 80.88 180 ILE A O 1
ATOM 1449 N N . GLU A 1 181 ? -0.648 14.025 12.731 1.00 81.75 181 GLU A N 1
ATOM 1450 C CA . GLU A 1 181 ? -1.033 15.343 12.217 1.00 81.75 181 GLU A CA 1
ATOM 1451 C C . GLU A 1 181 ? 0.112 16.365 12.319 1.00 81.75 181 GLU A C 1
ATOM 1453 O O . GLU A 1 181 ? 0.239 17.242 11.459 1.00 81.75 181 GLU A O 1
ATOM 1458 N N . ASN A 1 182 ? 0.983 16.244 13.325 1.00 76.00 182 ASN A N 1
ATOM 1459 C CA . ASN A 1 182 ? 2.182 17.073 13.443 1.00 76.00 182 ASN A CA 1
ATOM 1460 C C . ASN A 1 182 ? 3.172 16.785 12.304 1.00 76.00 182 ASN A C 1
ATOM 1462 O O . ASN A 1 182 ? 3.630 17.721 11.649 1.00 76.00 182 ASN A O 1
ATOM 1466 N N . ASP A 1 183 ? 3.452 15.511 12.022 1.00 70.31 183 ASP A N 1
ATOM 1467 C CA . ASP A 1 183 ? 4.331 15.085 10.926 1.00 70.31 183 ASP A CA 1
ATOM 1468 C C . ASP A 1 183 ? 3.777 15.508 9.563 1.00 70.31 183 ASP A C 1
ATOM 1470 O O . ASP A 1 183 ? 4.524 15.924 8.672 1.00 70.31 183 ASP A O 1
ATOM 1474 N N . HIS A 1 184 ? 2.451 15.471 9.407 1.00 66.31 184 HIS A N 1
ATOM 1475 C CA . HIS A 1 184 ? 1.783 15.982 8.217 1.00 66.31 184 HIS A CA 1
ATOM 1476 C C . HIS A 1 184 ? 2.005 17.494 8.022 1.00 66.31 184 HIS A C 1
ATOM 1478 O O . HIS A 1 184 ? 2.166 17.953 6.891 1.00 66.31 184 HIS A O 1
ATOM 1484 N N . ALA A 1 185 ? 2.059 18.275 9.107 1.00 55.38 185 ALA A N 1
ATOM 1485 C CA . ALA A 1 185 ? 2.205 19.731 9.059 1.00 55.38 185 ALA A CA 1
ATOM 1486 C C . ALA A 1 185 ? 3.644 20.227 8.795 1.00 55.38 185 ALA A C 1
ATOM 1488 O O . ALA A 1 185 ? 3.822 21.385 8.415 1.00 55.38 185 ALA A O 1
ATOM 1489 N N . VAL A 1 186 ? 4.673 19.393 8.993 1.00 51.22 186 VAL A N 1
ATOM 1490 C CA . VAL A 1 186 ? 6.097 19.801 8.948 1.00 51.22 186 VAL A CA 1
ATOM 1491 C C . VAL A 1 186 ? 6.719 19.719 7.538 1.00 51.22 186 VAL A C 1
ATOM 1493 O O . VAL A 1 186 ? 7.880 20.062 7.352 1.00 51.22 186 VAL A O 1
ATOM 1496 N N . SER A 1 187 ? 5.946 19.395 6.495 1.00 48.00 187 SER A N 1
ATOM 1497 C CA . SER A 1 187 ? 6.439 19.273 5.110 1.00 48.00 187 SER A CA 1
ATOM 1498 C C . SER A 1 187 ? 7.501 18.176 4.970 1.00 48.00 187 SER A C 1
ATOM 1500 O O . SER A 1 187 ? 8.681 18.426 4.714 1.00 48.00 187 SER A O 1
ATOM 1502 N N . ALA A 1 188 ? 7.048 16.928 5.090 1.00 48.62 188 ALA A N 1
ATOM 1503 C CA . ALA A 1 188 ? 7.775 15.776 4.581 1.00 48.62 188 ALA A CA 1
ATOM 1504 C C . ALA A 1 188 ? 8.052 15.978 3.084 1.00 48.62 188 ALA A C 1
ATOM 1506 O O . ALA A 1 188 ? 7.181 16.459 2.358 1.00 48.62 188 ALA A O 1
ATOM 1507 N N . LEU A 1 189 ? 9.244 15.588 2.621 1.00 54.56 189 LEU A N 1
ATOM 1508 C CA . LEU A 1 189 ? 9.506 15.367 1.197 1.00 54.56 189 LEU A CA 1
ATOM 1509 C C . LEU A 1 189 ? 8.260 14.753 0.550 1.00 54.56 189 LEU A C 1
ATOM 1511 O O . LEU A 1 189 ? 7.679 13.823 1.132 1.00 54.56 189 LEU A O 1
ATOM 1515 N N . SER A 1 190 ? 7.843 15.267 -0.612 1.00 62.28 190 SER A N 1
ATOM 1516 C CA . SER A 1 190 ? 6.689 14.689 -1.300 1.00 62.28 190 SER A CA 1
ATOM 1517 C C . SER A 1 190 ? 6.926 13.180 -1.423 1.00 62.28 190 SER A C 1
ATOM 1519 O O . SER A 1 190 ? 8.075 12.759 -1.596 1.00 62.28 190 SER A O 1
ATOM 1521 N N . PRO A 1 191 ? 5.914 12.312 -1.294 1.00 61.00 191 PRO A N 1
ATOM 1522 C CA . PRO A 1 191 ? 6.164 10.874 -1.368 1.00 61.00 191 PRO A CA 1
ATOM 1523 C C . PRO A 1 191 ? 6.890 10.469 -2.674 1.00 61.00 191 PRO A C 1
ATOM 1525 O O . PRO A 1 191 ? 7.677 9.529 -2.680 1.00 61.00 191 PRO A O 1
ATOM 1528 N N . ALA A 1 192 ? 6.772 11.270 -3.743 1.00 65.31 192 ALA A N 1
ATOM 1529 C CA . ALA A 1 192 ? 7.593 11.167 -4.950 1.00 65.31 192 ALA A CA 1
ATOM 1530 C C . ALA A 1 192 ? 9.098 11.408 -4.697 1.00 65.31 192 ALA A C 1
ATOM 1532 O O . ALA A 1 192 ? 9.944 10.642 -5.158 1.00 65.31 192 ALA A O 1
ATOM 1533 N N . GLN A 1 193 ? 9.451 12.445 -3.933 1.00 69.06 193 GLN A N 1
ATOM 1534 C CA . GLN A 1 193 ? 10.821 12.694 -3.475 1.00 69.06 193 GLN A CA 1
ATOM 1535 C C . GLN A 1 193 ? 11.329 11.584 -2.543 1.00 69.06 193 GLN A C 1
ATOM 1537 O O . GLN A 1 193 ? 12.507 11.233 -2.624 1.00 69.06 193 GLN A O 1
ATOM 1542 N N . LYS A 1 194 ? 10.462 10.982 -1.714 1.00 69.88 194 LYS A N 1
ATOM 1543 C CA . LYS A 1 194 ? 10.831 9.804 -0.909 1.00 69.88 194 LYS A CA 1
ATOM 1544 C C . LYS A 1 194 ? 11.221 8.623 -1.798 1.00 69.88 194 LYS A C 1
ATOM 1546 O O . LYS A 1 194 ? 12.315 8.094 -1.622 1.00 69.88 194 LYS A O 1
ATOM 1551 N N . LEU A 1 195 ? 10.418 8.277 -2.811 1.00 73.12 195 LEU A N 1
ATOM 1552 C CA . LEU A 1 195 ? 10.766 7.205 -3.757 1.00 73.12 195 LEU A CA 1
ATOM 1553 C C . LEU A 1 195 ? 12.095 7.462 -4.481 1.00 73.12 195 LEU A C 1
ATOM 1555 O O . LEU A 1 195 ? 12.912 6.553 -4.606 1.00 73.12 195 LEU A O 1
ATOM 1559 N N . ARG A 1 196 ? 12.352 8.707 -4.903 1.00 72.19 196 ARG A N 1
ATOM 1560 C CA . ARG A 1 196 ? 13.644 9.098 -5.501 1.00 72.19 196 ARG A CA 1
ATOM 1561 C C . ARG A 1 196 ? 14.803 8.941 -4.506 1.00 72.19 196 ARG A C 1
ATOM 1563 O O . ARG A 1 196 ? 15.872 8.457 -4.872 1.00 72.19 196 ARG A O 1
ATOM 1570 N N . SER A 1 197 ? 14.582 9.265 -3.230 1.00 67.69 197 SER A N 1
ATOM 1571 C CA . SER A 1 197 ? 15.591 9.099 -2.173 1.00 67.69 197 SER A CA 1
ATOM 1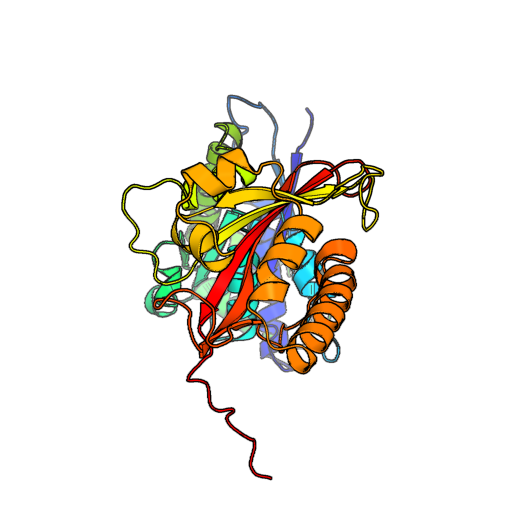572 C C . SER A 1 197 ? 15.941 7.634 -1.879 1.00 67.69 197 SER A C 1
ATOM 1574 O O . SER A 1 197 ? 17.097 7.350 -1.581 1.00 67.69 197 SER A O 1
ATOM 1576 N N . ILE A 1 198 ? 15.007 6.685 -2.061 1.00 66.94 198 ILE A N 1
ATOM 1577 C CA . ILE A 1 198 ? 15.271 5.236 -1.913 1.00 66.94 198 ILE A CA 1
ATOM 1578 C C . ILE A 1 198 ? 16.373 4.768 -2.874 1.00 66.94 198 ILE A C 1
ATOM 1580 O O . ILE A 1 198 ? 17.097 3.816 -2.571 1.00 66.94 198 ILE A O 1
ATOM 1584 N N . LEU A 1 199 ? 16.523 5.436 -4.020 1.00 66.56 199 LEU A N 1
ATOM 1585 C CA . LEU A 1 199 ? 17.548 5.152 -5.024 1.00 66.56 199 LEU A CA 1
ATOM 1586 C C . LEU A 1 199 ? 18.839 5.956 -4.830 1.00 66.56 199 LEU A C 1
ATOM 1588 O O . LEU A 1 199 ? 19.853 5.622 -5.438 1.00 66.56 199 LEU A O 1
ATOM 1592 N N . SER A 1 200 ? 18.833 6.973 -3.967 1.00 61.78 200 SER A N 1
ATOM 1593 C CA . SER A 1 200 ? 20.020 7.773 -3.658 1.00 61.78 200 SER A CA 1
ATOM 1594 C C . SER A 1 200 ? 20.996 6.944 -2.812 1.00 61.78 200 SER A C 1
ATOM 1596 O O . SER A 1 200 ? 20.607 6.312 -1.831 1.00 61.78 200 SER A O 1
ATOM 1598 N N . ASP A 1 201 ? 22.255 6.859 -3.238 1.00 54.19 201 ASP A N 1
ATOM 1599 C CA . ASP A 1 201 ? 23.252 5.956 -2.656 1.00 54.19 201 ASP A CA 1
ATOM 1600 C C . ASP A 1 201 ? 23.727 6.401 -1.267 1.00 54.19 201 ASP A C 1
ATOM 1602 O O . ASP A 1 201 ? 24.067 7.563 -1.047 1.00 54.19 201 ASP A O 1
ATOM 1606 N N . GLY A 1 202 ? 23.794 5.440 -0.339 1.00 47.06 202 GLY A N 1
ATOM 1607 C CA . GLY A 1 202 ? 24.374 5.645 0.986 1.00 47.06 202 GLY A CA 1
ATOM 1608 C C . GLY A 1 202 ? 24.541 4.363 1.798 1.00 47.06 202 GLY A C 1
ATOM 1609 O O . GLY A 1 202 ? 25.645 4.083 2.251 1.00 47.06 202 GLY A O 1
ATOM 1610 N N . GLU A 1 203 ? 23.484 3.559 1.974 1.00 45.78 203 GLU A N 1
ATOM 1611 C CA . GLU A 1 203 ? 23.509 2.534 3.042 1.00 45.78 203 GLU A CA 1
ATOM 1612 C C . GLU A 1 203 ? 22.873 1.174 2.699 1.00 45.78 203 GLU A C 1
ATOM 1614 O O . GLU A 1 203 ? 23.076 0.205 3.430 1.00 45.78 203 GLU A O 1
ATOM 1619 N N . ILE A 1 204 ? 22.149 1.039 1.581 1.00 53.34 204 ILE A N 1
ATOM 1620 C CA . ILE A 1 204 ? 21.410 -0.195 1.264 1.00 53.34 204 ILE A CA 1
ATOM 1621 C C . ILE A 1 204 ? 22.116 -0.973 0.151 1.00 53.34 204 ILE A C 1
ATOM 1623 O O . ILE A 1 204 ? 22.185 -0.532 -0.995 1.00 53.34 204 ILE A O 1
ATOM 1627 N N . THR A 1 205 ? 22.598 -2.178 0.468 1.00 54.62 205 THR A N 1
ATOM 1628 C CA . THR A 1 205 ? 23.065 -3.129 -0.554 1.00 54.62 205 THR A CA 1
ATOM 1629 C C . THR A 1 205 ? 21.856 -3.655 -1.332 1.00 54.62 205 THR A C 1
ATOM 1631 O O . THR A 1 205 ? 21.059 -4.425 -0.799 1.00 54.62 205 THR A O 1
ATOM 1634 N N . ARG A 1 206 ? 21.699 -3.233 -2.593 1.00 65.50 206 ARG A N 1
ATOM 1635 C CA . ARG A 1 206 ? 20.573 -3.636 -3.454 1.00 65.50 206 ARG A CA 1
ATOM 1636 C C . ARG A 1 206 ? 20.937 -4.869 -4.286 1.00 65.50 206 ARG A C 1
ATOM 1638 O O . ARG A 1 206 ? 21.942 -4.890 -5.003 1.00 65.50 206 ARG A O 1
ATOM 1645 N N . TYR A 1 207 ? 20.107 -5.908 -4.214 1.00 68.94 207 TYR A N 1
ATOM 1646 C CA . TYR A 1 207 ? 20.327 -7.165 -4.942 1.00 68.94 207 TYR A CA 1
ATOM 1647 C C . TYR A 1 207 ? 19.768 -7.135 -6.372 1.00 68.94 207 TYR A C 1
ATOM 1649 O O . TYR A 1 207 ? 20.372 -7.735 -7.261 1.00 68.94 207 TYR A O 1
ATOM 1657 N N . TYR A 1 208 ? 18.711 -6.358 -6.606 1.00 82.19 208 TYR A N 1
ATOM 1658 C CA . TYR A 1 208 ? 17.992 -6.247 -7.879 1.00 82.19 208 TYR A CA 1
ATOM 1659 C C . TYR A 1 208 ? 18.186 -4.862 -8.514 1.00 82.19 208 TYR A C 1
ATOM 1661 O O . TYR A 1 208 ? 18.469 -3.927 -7.767 1.00 82.19 208 TYR A O 1
ATOM 1669 N N . PRO A 1 209 ? 18.050 -4.719 -9.845 1.00 89.62 209 PRO A N 1
ATOM 1670 C CA . PRO A 1 209 ? 17.912 -3.419 -10.504 1.00 89.62 209 PRO A CA 1
ATOM 1671 C C . PRO A 1 209 ? 16.639 -2.686 -10.066 1.00 89.62 209 PRO A C 1
ATOM 1673 O O . PRO A 1 209 ? 15.599 -3.329 -9.880 1.00 89.62 209 PRO A O 1
ATOM 1676 N N . PHE A 1 210 ? 16.703 -1.355 -9.964 1.00 89.00 210 PHE A N 1
ATOM 1677 C CA . PHE A 1 210 ? 15.552 -0.515 -9.617 1.00 89.00 210 PHE A CA 1
ATOM 1678 C C . PHE A 1 210 ? 15.450 0.763 -10.456 1.00 89.00 210 PHE A C 1
ATOM 1680 O O . PHE A 1 210 ? 16.456 1.377 -10.815 1.00 89.00 210 PHE A O 1
ATOM 1687 N N . SER A 1 211 ? 14.214 1.215 -10.668 1.00 91.06 211 SER A N 1
ATOM 1688 C CA . SER A 1 211 ? 13.897 2.510 -11.279 1.00 91.06 211 SER A CA 1
ATOM 1689 C C . SER A 1 211 ? 12.666 3.156 -10.655 1.00 91.06 211 SER A C 1
ATOM 1691 O O . SER A 1 211 ? 11.753 2.462 -10.212 1.00 91.06 211 SER A O 1
ATOM 1693 N N . VAL A 1 212 ? 12.608 4.485 -10.687 1.00 90.62 212 VAL A N 1
ATOM 1694 C CA . VAL A 1 212 ? 11.391 5.267 -10.476 1.00 90.62 212 VAL A CA 1
ATOM 1695 C C . VAL A 1 212 ? 10.886 5.749 -11.830 1.00 90.62 212 VAL A C 1
ATOM 1697 O O . VAL A 1 212 ? 11.594 6.455 -12.549 1.00 90.62 212 VAL A O 1
ATOM 1700 N N . VAL A 1 213 ? 9.654 5.372 -12.158 1.00 91.50 213 VAL A N 1
ATOM 1701 C CA . VAL A 1 213 ? 8.946 5.798 -13.370 1.00 91.50 213 VAL A CA 1
ATOM 1702 C C . VAL A 1 213 ? 7.926 6.859 -12.996 1.00 91.50 213 VAL A C 1
ATOM 1704 O O . VAL A 1 213 ? 7.128 6.640 -12.090 1.00 91.50 213 VAL A O 1
ATOM 1707 N N . GLU A 1 214 ? 7.945 7.988 -13.690 1.00 91.94 214 GLU A N 1
ATOM 1708 C CA . GLU A 1 214 ? 6.884 8.989 -13.664 1.00 91.94 214 GLU A CA 1
ATOM 1709 C C . GLU A 1 214 ? 5.914 8.731 -14.819 1.00 91.94 214 GLU A C 1
ATOM 1711 O O . GLU A 1 214 ? 6.330 8.496 -15.954 1.00 91.94 214 GLU A O 1
ATOM 1716 N N . ILE A 1 215 ? 4.619 8.770 -14.518 1.00 92.38 215 ILE A N 1
ATOM 1717 C CA . ILE A 1 215 ? 3.519 8.608 -15.465 1.00 92.38 215 ILE A CA 1
ATOM 1718 C C . ILE A 1 215 ? 2.581 9.797 -15.301 1.00 92.38 215 ILE A C 1
ATOM 1720 O O . ILE A 1 215 ? 2.062 10.026 -14.208 1.00 92.38 215 ILE A O 1
ATOM 1724 N N . ARG A 1 216 ? 2.338 10.536 -16.379 1.00 92.38 216 ARG A N 1
ATOM 1725 C CA . ARG A 1 216 ? 1.512 11.745 -16.369 1.00 92.38 216 ARG A CA 1
ATOM 1726 C C . ARG A 1 216 ? 0.118 11.458 -16.910 1.00 92.38 216 ARG A C 1
ATOM 1728 O O . ARG A 1 216 ? -0.049 10.825 -17.956 1.00 92.38 216 ARG A O 1
ATOM 1735 N N . PHE A 1 217 ? -0.889 11.943 -16.195 1.00 92.56 217 PHE A N 1
ATOM 1736 C CA . PHE A 1 217 ? -2.299 11.775 -16.517 1.00 92.56 217 PHE A CA 1
ATOM 1737 C C . PHE A 1 217 ? -2.967 13.128 -16.719 1.00 92.56 217 PHE A C 1
ATOM 1739 O O . PHE A 1 217 ? -2.773 14.052 -15.934 1.00 92.56 217 PHE A O 1
ATOM 1746 N N . ALA A 1 218 ? -3.826 13.218 -17.735 1.00 91.62 218 ALA A N 1
ATOM 1747 C CA . ALA A 1 218 ? -4.739 14.347 -17.892 1.00 91.62 218 ALA A CA 1
ATOM 1748 C C . ALA A 1 218 ? -5.918 14.259 -16.907 1.00 91.62 218 ALA A C 1
ATOM 1750 O O . ALA A 1 218 ? -6.446 15.280 -16.471 1.00 91.62 218 ALA A O 1
ATOM 1751 N N . LYS A 1 219 ? -6.356 13.029 -16.615 1.00 88.81 219 LYS A N 1
ATOM 1752 C CA . LYS A 1 219 ? -7.408 12.662 -15.655 1.00 88.81 219 LYS A CA 1
ATOM 1753 C C . LYS A 1 219 ? -7.355 11.160 -15.391 1.00 88.81 219 LYS A C 1
ATOM 1755 O O . LYS A 1 219 ? -6.621 10.435 -16.063 1.00 88.81 219 LYS A O 1
ATOM 1760 N N . ARG A 1 220 ? -8.164 10.667 -14.452 1.00 85.69 220 ARG A N 1
ATOM 1761 C CA . ARG A 1 220 ? -8.246 9.241 -14.105 1.00 85.69 220 ARG A CA 1
ATOM 1762 C C . ARG A 1 220 ? -8.309 8.341 -15.343 1.00 85.69 220 ARG A C 1
ATOM 1764 O O . ARG A 1 220 ? -9.212 8.472 -16.168 1.00 85.69 220 ARG A O 1
ATOM 1771 N N . GLY A 1 221 ? -7.348 7.423 -15.444 1.00 85.50 221 GLY A N 1
ATOM 1772 C CA . GLY A 1 221 ? -7.263 6.424 -16.513 1.00 85.50 221 GLY A CA 1
ATOM 1773 C C . GLY A 1 221 ? -6.881 6.968 -17.895 1.00 85.50 221 GLY A C 1
ATOM 1774 O O . GLY A 1 221 ? -6.793 6.192 -18.844 1.00 85.50 221 GLY A O 1
ATOM 1775 N N . VAL A 1 222 ? -6.636 8.275 -18.028 1.00 90.75 222 VAL A N 1
ATOM 1776 C CA . VAL A 1 222 ? -6.302 8.929 -19.297 1.00 90.75 222 VAL A CA 1
ATOM 1777 C C . VAL A 1 222 ? -4.946 9.606 -19.173 1.00 90.75 222 VAL A C 1
ATOM 1779 O O . VAL A 1 222 ? -4.792 10.587 -18.444 1.00 90.75 222 VAL A O 1
ATOM 1782 N N . PHE A 1 223 ? -3.966 9.071 -19.897 1.00 91.12 223 PHE A N 1
ATOM 1783 C CA . PHE A 1 223 ? -2.629 9.650 -19.967 1.00 91.12 223 PHE A CA 1
ATOM 1784 C C . PHE A 1 223 ? -2.661 11.070 -20.535 1.00 91.12 223 PHE A C 1
ATOM 1786 O O . PHE A 1 223 ? -3.560 11.433 -21.294 1.00 91.12 223 PHE A O 1
ATOM 1793 N N . GLU A 1 224 ? -1.684 11.877 -20.139 1.00 89.62 224 GLU A N 1
ATOM 1794 C CA . GLU A 1 224 ? -1.463 13.191 -20.733 1.00 89.62 224 GLU A CA 1
ATOM 1795 C C . GLU A 1 224 ? -1.169 13.049 -22.238 1.00 89.62 224 GLU A C 1
ATOM 1797 O O . GLU A 1 224 ? -0.403 12.172 -22.642 1.00 89.62 224 GLU A O 1
ATOM 1802 N N . GLU A 1 225 ? -1.768 13.905 -23.073 1.00 79.38 225 GLU A N 1
ATOM 1803 C CA . GLU A 1 225 ? -1.489 13.962 -24.515 1.00 79.38 225 GLU A CA 1
ATOM 1804 C C . GLU A 1 225 ? -0.105 14.592 -24.758 1.00 79.38 225 GLU A C 1
ATOM 1806 O O . GLU A 1 225 ? 0.025 15.753 -25.140 1.00 79.38 225 GLU A O 1
ATOM 1811 N N . SER A 1 226 ? 0.946 13.818 -24.500 1.00 74.19 226 SER A N 1
ATOM 1812 C CA . SER A 1 226 ? 2.338 14.152 -24.801 1.00 74.19 226 SER A CA 1
ATOM 1813 C C . SER A 1 226 ? 2.984 13.044 -25.636 1.00 74.19 226 SER A C 1
ATOM 1815 O O . SER A 1 226 ? 2.483 11.922 -25.696 1.00 74.19 226 SER A O 1
ATOM 1817 N N . GLU A 1 227 ? 4.116 13.343 -26.283 1.00 64.94 227 GLU A N 1
ATOM 1818 C CA . GLU A 1 227 ? 4.875 12.344 -27.055 1.00 64.94 227 GLU A CA 1
ATOM 1819 C C . GLU A 1 227 ? 5.388 11.183 -26.183 1.00 64.94 227 GLU A C 1
ATOM 1821 O O . GLU A 1 227 ? 5.734 10.127 -26.704 1.00 64.94 227 GLU A O 1
ATOM 1826 N N . SER A 1 228 ? 5.456 11.353 -24.858 1.00 74.44 228 SER A N 1
ATOM 1827 C CA . SER A 1 228 ? 5.867 10.308 -23.917 1.00 74.44 228 SER A CA 1
ATOM 1828 C C . SER A 1 228 ? 5.300 10.591 -22.522 1.00 74.44 228 SER A C 1
ATOM 1830 O O . SER A 1 228 ? 5.968 11.235 -21.713 1.00 74.44 228 SER A O 1
ATOM 1832 N N . PRO A 1 229 ? 4.094 10.090 -22.196 1.00 81.62 229 PRO A N 1
ATOM 1833 C CA . PRO A 1 229 ? 3.485 10.293 -20.880 1.00 81.62 229 PRO A CA 1
ATOM 1834 C C . PRO A 1 229 ? 4.197 9.516 -19.764 1.00 81.62 229 PRO A C 1
ATOM 1836 O O . PRO A 1 229 ? 3.807 9.627 -18.606 1.00 81.62 229 PRO A O 1
ATOM 1839 N N . THR A 1 230 ? 5.209 8.711 -20.098 1.00 89.19 230 THR A N 1
ATOM 1840 C CA . THR A 1 230 ? 5.947 7.847 -19.175 1.00 89.19 230 THR A CA 1
ATOM 1841 C C . THR A 1 230 ? 7.452 8.020 -19.344 1.00 89.19 230 THR A C 1
ATOM 1843 O O . THR A 1 230 ? 7.977 7.790 -20.439 1.00 89.19 230 THR A O 1
ATOM 1846 N N . GLU A 1 231 ? 8.155 8.334 -18.260 1.00 91.38 231 GLU A N 1
ATOM 1847 C CA . GLU A 1 231 ? 9.612 8.488 -18.254 1.00 91.38 231 GLU A CA 1
ATOM 1848 C C . GLU A 1 231 ? 10.246 7.911 -16.984 1.00 91.38 231 GLU A C 1
ATOM 1850 O O . GLU A 1 231 ? 9.684 7.977 -15.892 1.00 91.38 231 GLU A O 1
ATOM 1855 N N . VAL A 1 232 ? 11.444 7.343 -17.113 1.00 91.69 232 VAL A N 1
ATOM 1856 C CA . VAL A 1 232 ? 12.265 6.978 -15.954 1.00 91.69 232 VAL A CA 1
ATOM 1857 C C . VAL A 1 232 ? 12.960 8.234 -15.427 1.00 91.69 232 VAL A C 1
ATOM 1859 O O . VAL A 1 232 ? 13.773 8.836 -16.127 1.00 91.69 232 VAL A O 1
ATOM 1862 N N . VAL A 1 233 ? 12.661 8.607 -14.180 1.00 89.69 233 VAL A N 1
ATOM 1863 C CA . VAL A 1 233 ? 13.154 9.846 -13.543 1.00 89.69 233 VAL A CA 1
ATOM 1864 C C . VAL A 1 233 ? 14.290 9.621 -12.547 1.00 89.69 233 VAL A C 1
ATOM 1866 O O . VAL A 1 233 ? 15.000 10.563 -12.212 1.00 89.69 233 VAL A O 1
ATOM 1869 N N . GLU A 1 234 ? 14.472 8.392 -12.063 1.00 89.38 234 GLU A N 1
ATOM 1870 C CA . GLU A 1 234 ? 15.595 7.990 -11.207 1.00 89.38 234 GLU A CA 1
ATOM 1871 C C . GLU A 1 234 ? 15.821 6.477 -11.333 1.00 89.38 234 GLU A C 1
ATOM 1873 O O . GLU A 1 234 ? 14.877 5.734 -11.591 1.00 89.38 234 GLU A O 1
ATOM 1878 N N . PHE A 1 235 ? 17.058 6.002 -11.193 1.00 89.88 235 PHE A N 1
ATOM 1879 C CA . PHE A 1 235 ? 17.403 4.585 -11.371 1.00 89.88 235 PHE A CA 1
ATOM 1880 C C . PHE A 1 235 ? 18.788 4.253 -10.817 1.00 89.88 235 PHE A C 1
ATOM 1882 O O . PHE A 1 235 ? 19.632 5.132 -10.650 1.00 89.88 235 PHE A O 1
ATOM 1889 N N . ASP A 1 236 ? 19.055 2.978 -10.544 1.00 86.75 236 ASP A N 1
ATOM 1890 C CA . ASP A 1 236 ? 20.375 2.536 -10.095 1.00 86.75 236 ASP A CA 1
ATOM 1891 C C . ASP A 1 236 ? 21.319 2.130 -11.250 1.00 86.75 236 ASP A C 1
ATOM 1893 O O . ASP A 1 236 ? 20.959 2.028 -12.427 1.00 86.75 236 ASP A O 1
ATOM 1897 N N . GLU A 1 237 ? 22.592 1.918 -10.917 1.00 87.44 237 GLU A N 1
ATOM 1898 C CA . GLU A 1 237 ? 23.613 1.481 -11.880 1.00 87.44 237 GLU A CA 1
ATOM 1899 C C . GLU A 1 237 ? 23.238 0.136 -12.536 1.00 87.44 237 GLU A C 1
ATOM 1901 O O . GLU A 1 237 ? 23.457 -0.060 -13.733 1.00 87.44 237 GLU A O 1
ATOM 1906 N N . LYS A 1 238 ? 22.617 -0.779 -11.781 1.00 88.94 238 LYS A N 1
ATOM 1907 C CA . LYS A 1 238 ? 22.189 -2.092 -12.283 1.00 88.94 238 LYS A CA 1
ATOM 1908 C C . LYS A 1 238 ? 21.082 -1.979 -13.327 1.00 88.94 238 LYS A C 1
ATOM 1910 O O . LYS A 1 238 ? 21.140 -2.692 -14.325 1.00 88.94 238 LYS A O 1
ATOM 1915 N N . PHE A 1 239 ? 20.118 -1.077 -13.141 1.00 92.38 239 PHE A N 1
ATOM 1916 C CA . PHE A 1 239 ? 19.079 -0.782 -14.129 1.00 92.38 239 PHE A CA 1
ATOM 1917 C C . PHE A 1 239 ? 19.705 -0.334 -15.447 1.00 92.38 239 PHE A C 1
ATOM 1919 O O . PHE A 1 239 ? 19.391 -0.869 -16.508 1.00 92.38 239 PHE A O 1
ATOM 1926 N N . SER A 1 240 ? 20.662 0.589 -15.367 1.00 91.62 240 SER A N 1
ATOM 1927 C CA . SER A 1 240 ? 21.395 1.098 -16.531 1.00 91.62 240 SER A CA 1
ATOM 1928 C C . SER A 1 240 ? 22.000 -0.054 -17.338 1.00 91.62 240 SER A C 1
ATOM 1930 O O . SER A 1 240 ? 21.824 -0.157 -18.553 1.00 91.62 240 SER A O 1
ATOM 1932 N N . ARG A 1 241 ? 22.665 -0.981 -16.644 1.00 91.06 241 ARG A N 1
ATOM 1933 C CA . ARG A 1 241 ? 23.302 -2.135 -17.279 1.00 91.06 241 ARG A CA 1
ATOM 1934 C C . ARG A 1 241 ? 22.301 -3.143 -17.824 1.00 91.06 241 ARG A C 1
ATOM 1936 O O . ARG A 1 241 ? 22.565 -3.665 -18.899 1.00 91.06 241 ARG A O 1
ATOM 1943 N N . LEU A 1 242 ? 21.171 -3.379 -17.148 1.00 92.19 242 LEU A N 1
ATOM 1944 C CA . LEU A 1 242 ? 20.092 -4.260 -17.626 1.00 92.19 242 LEU A CA 1
ATOM 1945 C C . LEU A 1 242 ? 19.529 -3.811 -18.986 1.00 92.19 242 LEU A C 1
ATOM 1947 O O . LEU A 1 242 ? 19.142 -4.644 -19.795 1.00 92.19 242 LEU A O 1
ATOM 1951 N N . TYR A 1 243 ? 19.512 -2.506 -19.264 1.00 92.81 243 TYR A N 1
ATOM 1952 C CA . TYR A 1 243 ? 19.097 -1.952 -20.562 1.00 92.81 243 TYR A CA 1
ATOM 1953 C C . TYR A 1 243 ? 20.267 -1.781 -21.554 1.00 92.81 243 TYR A C 1
ATOM 1955 O O . TYR A 1 243 ? 20.186 -1.036 -22.541 1.00 92.81 243 TYR A O 1
ATOM 1963 N N . GLY A 1 244 ? 21.384 -2.468 -21.300 1.00 89.62 244 GLY A N 1
ATOM 1964 C CA . GLY A 1 244 ? 22.558 -2.494 -22.166 1.00 89.62 244 GLY A CA 1
ATOM 1965 C C . GLY A 1 244 ? 23.318 -1.170 -22.242 1.00 89.62 244 GLY A C 1
ATOM 1966 O O . GLY A 1 244 ? 23.979 -0.908 -23.250 1.00 89.62 244 GLY A O 1
ATOM 1967 N N . TYR A 1 245 ? 23.206 -0.297 -21.237 1.00 91.94 245 TYR A N 1
ATOM 1968 C CA . TYR A 1 245 ? 24.129 0.828 -21.084 1.00 91.94 245 TYR A CA 1
ATOM 1969 C C . TYR A 1 245 ? 25.411 0.375 -20.385 1.00 91.94 245 TYR A C 1
ATOM 1971 O O . TYR A 1 245 ? 25.422 -0.592 -19.625 1.00 91.94 245 TYR A O 1
ATOM 1979 N N . VAL A 1 246 ? 26.508 1.088 -20.644 1.00 89.06 246 VAL A N 1
ATOM 1980 C CA . VAL A 1 246 ? 27.799 0.812 -19.996 1.00 89.06 246 VAL A CA 1
ATOM 1981 C C . VAL A 1 246 ? 27.744 1.170 -18.508 1.00 89.06 246 VAL A C 1
ATOM 1983 O O . VAL A 1 246 ? 28.230 0.412 -17.673 1.00 89.06 246 VAL A O 1
ATOM 1986 N N . ASP A 1 247 ? 27.129 2.308 -18.189 1.00 88.50 247 ASP A N 1
ATOM 1987 C CA . ASP A 1 247 ? 26.997 2.858 -16.841 1.00 88.50 247 ASP A CA 1
ATOM 1988 C C . ASP A 1 247 ? 25.775 3.794 -16.738 1.00 88.50 247 ASP A C 1
ATOM 1990 O O . ASP A 1 247 ? 25.148 4.149 -17.749 1.00 88.50 247 ASP A O 1
ATOM 1994 N N . LYS A 1 248 ? 25.441 4.224 -15.513 1.00 89.31 248 LYS A N 1
ATOM 1995 C CA . LYS A 1 248 ? 24.367 5.196 -15.245 1.00 89.31 248 LYS A CA 1
ATOM 1996 C C . LYS A 1 248 ? 24.579 6.519 -15.974 1.00 89.31 248 LYS A C 1
ATOM 1998 O O . LYS A 1 248 ? 23.625 7.102 -16.484 1.00 89.31 248 LYS A O 1
ATOM 2003 N N . ALA A 1 249 ? 25.821 6.986 -16.089 1.00 90.69 249 ALA A N 1
ATOM 2004 C CA . ALA A 1 249 ? 26.133 8.236 -16.781 1.00 90.69 249 ALA A CA 1
ATOM 2005 C C . ALA A 1 249 ? 25.790 8.181 -18.282 1.00 90.69 249 ALA A C 1
ATOM 2007 O O . ALA A 1 249 ? 25.340 9.176 -18.852 1.00 90.69 249 ALA A O 1
ATOM 2008 N N . SER A 1 250 ? 25.981 7.029 -18.923 1.00 92.19 250 SER A N 1
ATOM 2009 C CA . SER A 1 250 ? 25.638 6.790 -20.325 1.00 92.19 250 SER A CA 1
ATOM 2010 C C . SER A 1 250 ? 24.128 6.749 -20.531 1.00 92.19 250 SER A C 1
ATOM 2012 O O . SER A 1 250 ? 23.642 7.336 -21.494 1.00 92.19 250 SER A O 1
ATOM 2014 N N . ALA A 1 251 ? 23.390 6.122 -19.611 1.00 91.44 251 ALA A N 1
ATOM 2015 C CA . ALA A 1 251 ? 21.928 6.121 -19.631 1.00 91.44 251 ALA A CA 1
ATOM 2016 C C . ALA A 1 251 ? 21.356 7.540 -19.460 1.00 91.44 251 ALA A C 1
ATOM 2018 O O . ALA A 1 251 ? 20.496 7.954 -20.229 1.00 91.44 251 ALA A O 1
ATOM 2019 N N . LEU A 1 252 ? 21.898 8.334 -18.528 1.00 89.81 252 LEU A N 1
ATOM 2020 C CA . LEU A 1 252 ? 21.480 9.728 -18.322 1.00 89.81 252 LEU A CA 1
ATOM 2021 C C . LEU A 1 252 ? 21.704 10.612 -19.563 1.00 89.81 252 LEU A C 1
ATOM 2023 O O . LEU A 1 252 ? 20.903 11.503 -19.835 1.00 89.81 252 LEU A O 1
ATOM 2027 N N . LYS A 1 253 ? 22.770 10.365 -20.337 1.00 91.62 253 LYS A N 1
ATOM 2028 C CA . LYS A 1 253 ? 23.043 11.086 -21.596 1.00 91.62 253 LYS A CA 1
ATOM 2029 C C . LYS A 1 253 ? 22.086 10.718 -22.732 1.00 91.62 253 LYS A C 1
ATOM 2031 O O . LYS A 1 253 ? 21.940 11.512 -23.655 1.00 91.62 253 LYS A O 1
ATOM 2036 N N . ASP A 1 254 ? 21.467 9.542 -22.672 1.00 88.31 254 ASP A N 1
ATOM 2037 C CA . ASP A 1 254 ? 20.478 9.062 -23.648 1.00 88.31 254 ASP A CA 1
ATOM 2038 C C . ASP A 1 254 ? 19.042 9.487 -23.277 1.00 88.31 254 ASP A C 1
ATOM 2040 O O . ASP A 1 254 ? 18.074 9.031 -23.884 1.00 88.31 254 ASP A O 1
ATOM 2044 N N . GLY A 1 255 ? 18.887 10.355 -22.269 1.00 82.06 255 GLY A N 1
ATOM 2045 C CA . GLY A 1 255 ? 17.597 10.863 -21.813 1.00 82.06 255 GLY A CA 1
ATOM 2046 C C . GLY A 1 255 ? 16.849 11.710 -22.865 1.00 82.06 255 GLY A C 1
ATOM 2047 O O . GLY A 1 255 ? 17.482 12.297 -23.748 1.00 82.06 255 GLY A O 1
ATOM 2048 N N . PRO A 1 256 ? 15.508 11.814 -22.774 1.00 88.19 256 PRO A N 1
ATOM 2049 C CA . PRO A 1 256 ? 14.648 11.167 -21.781 1.00 88.19 256 PRO A CA 1
ATOM 2050 C C . PRO A 1 256 ? 14.551 9.647 -21.998 1.00 88.19 256 PRO A C 1
ATOM 2052 O O . PRO A 1 256 ? 14.521 9.159 -23.129 1.00 88.19 256 PRO A O 1
ATOM 2055 N N . LEU A 1 257 ? 14.532 8.894 -20.894 1.00 91.75 257 LEU A N 1
ATOM 2056 C CA . LEU A 1 257 ? 14.421 7.434 -20.901 1.00 91.75 257 LEU A CA 1
ATOM 2057 C C . LEU A 1 257 ? 12.942 7.037 -20.910 1.00 91.75 257 LEU A C 1
ATOM 2059 O O . LEU A 1 257 ? 12.346 6.755 -19.869 1.00 91.75 257 LEU A O 1
ATOM 2063 N N . THR A 1 258 ? 12.347 7.077 -22.097 1.00 90.38 258 THR A N 1
ATOM 2064 C CA . THR A 1 258 ? 10.942 6.727 -22.329 1.00 90.38 258 THR A CA 1
ATOM 2065 C C . THR A 1 258 ? 10.765 5.212 -22.432 1.00 90.38 258 THR A C 1
ATOM 2067 O O . THR A 1 258 ? 11.723 4.482 -22.711 1.00 90.38 258 THR A O 1
ATOM 2070 N N . LEU A 1 259 ? 9.537 4.726 -22.220 1.00 84.81 259 LEU A N 1
ATOM 2071 C CA . LEU A 1 259 ? 9.231 3.295 -22.307 1.00 84.81 259 LEU A CA 1
ATOM 2072 C C . LEU A 1 259 ? 9.631 2.715 -23.671 1.00 84.81 259 LEU A C 1
ATOM 2074 O O . LEU A 1 259 ? 10.366 1.733 -23.710 1.00 84.81 259 LEU A O 1
ATOM 2078 N N . ASP A 1 260 ? 9.231 3.354 -24.771 1.00 85.50 260 ASP A N 1
ATOM 2079 C CA . ASP A 1 260 ? 9.529 2.883 -26.131 1.00 85.50 260 ASP A CA 1
ATOM 2080 C C . ASP A 1 260 ? 11.034 2.751 -26.379 1.00 85.50 260 ASP A C 1
ATOM 2082 O O . ASP A 1 260 ? 11.503 1.741 -26.905 1.00 85.50 260 ASP A O 1
ATOM 2086 N N . ARG A 1 261 ? 11.817 3.735 -25.922 1.00 89.50 261 ARG A N 1
ATOM 2087 C CA . ARG A 1 261 ? 13.276 3.724 -26.062 1.00 89.50 261 ARG A CA 1
ATOM 2088 C C . ARG A 1 261 ? 13.913 2.590 -25.265 1.00 89.50 261 ARG A C 1
ATOM 2090 O O . ARG A 1 261 ? 14.817 1.912 -25.752 1.00 89.50 261 ARG A O 1
ATOM 2097 N N . LEU A 1 262 ? 13.451 2.379 -24.036 1.00 90.94 262 LEU A N 1
ATOM 2098 C CA . LEU A 1 262 ? 13.929 1.298 -23.179 1.00 90.94 262 LEU A CA 1
ATOM 2099 C C . LEU A 1 262 ? 13.558 -0.077 -23.753 1.00 90.94 262 LEU A C 1
ATOM 2101 O O . LEU A 1 262 ? 14.399 -0.978 -23.758 1.00 90.94 262 LEU A O 1
ATOM 2105 N N . LEU A 1 263 ? 12.344 -0.230 -24.289 1.00 89.12 263 LEU A N 1
ATOM 2106 C CA . LEU A 1 263 ? 11.896 -1.457 -24.948 1.00 89.12 263 LEU A CA 1
ATOM 2107 C C . LEU A 1 263 ? 12.718 -1.757 -26.211 1.00 89.12 263 LEU A C 1
ATOM 2109 O O . LEU A 1 263 ? 13.185 -2.883 -26.355 1.00 89.12 263 LEU A O 1
ATOM 2113 N N . GLU A 1 264 ? 12.990 -0.766 -27.067 1.00 89.00 264 GLU A N 1
ATOM 2114 C CA . GLU A 1 264 ? 13.821 -0.941 -28.274 1.00 89.00 264 GLU A CA 1
ATOM 2115 C C . GLU A 1 264 ? 15.244 -1.424 -27.933 1.00 89.00 264 GLU A C 1
ATOM 2117 O O . GLU A 1 264 ? 15.849 -2.242 -28.636 1.00 89.00 264 GLU A O 1
ATOM 2122 N N . ARG A 1 265 ? 15.813 -0.923 -26.832 1.00 90.69 265 ARG A N 1
ATOM 2123 C CA . ARG A 1 265 ? 17.128 -1.380 -26.366 1.00 90.69 265 ARG A CA 1
ATOM 2124 C C . ARG A 1 265 ? 17.081 -2.809 -25.849 1.00 90.69 265 ARG A C 1
ATOM 2126 O O . ARG A 1 265 ? 17.968 -3.594 -26.180 1.00 90.69 265 ARG A O 1
ATOM 2133 N N . LEU A 1 266 ? 16.072 -3.129 -25.046 1.00 89.69 266 LEU A N 1
ATOM 2134 C CA . LEU A 1 266 ? 15.935 -4.428 -24.398 1.00 89.69 266 LEU A CA 1
ATOM 2135 C C . LEU A 1 266 ? 15.567 -5.546 -25.385 1.00 89.69 266 LEU A C 1
ATOM 2137 O O . LEU A 1 266 ? 15.999 -6.685 -25.204 1.00 89.69 266 LEU A O 1
ATOM 2141 N N . GLU A 1 267 ? 14.849 -5.223 -26.463 1.00 90.00 267 GLU A N 1
ATOM 2142 C CA . GLU A 1 267 ? 14.488 -6.160 -27.534 1.00 90.00 267 GLU A CA 1
ATOM 2143 C C . GLU A 1 267 ? 15.724 -6.841 -28.143 1.00 90.00 267 GLU A C 1
ATOM 2145 O O . GLU A 1 267 ? 15.722 -8.049 -28.371 1.00 90.00 267 GLU A O 1
ATOM 2150 N N . LYS A 1 268 ? 16.829 -6.100 -28.312 1.00 88.56 268 LYS A N 1
ATOM 2151 C CA . LYS A 1 268 ? 18.107 -6.623 -28.846 1.00 88.56 268 LYS A CA 1
ATOM 2152 C C . LYS A 1 268 ? 18.693 -7.739 -27.981 1.00 88.56 268 LYS A C 1
ATOM 2154 O O . LYS A 1 268 ? 19.456 -8.575 -28.467 1.00 88.56 268 LYS A O 1
ATOM 2159 N N . PHE A 1 269 ? 18.337 -7.746 -26.704 1.00 88.31 269 PHE A N 1
ATOM 2160 C CA . PHE A 1 269 ? 18.829 -8.693 -25.721 1.00 88.31 269 PHE A CA 1
ATOM 2161 C C . PHE A 1 269 ? 17.760 -9.677 -25.249 1.00 88.31 269 PHE A C 1
ATOM 2163 O O . PHE A 1 269 ? 17.999 -10.390 -24.279 1.00 88.31 269 PHE A O 1
ATOM 2170 N N . SER A 1 270 ? 16.613 -9.742 -25.927 1.00 85.50 270 SER A N 1
ATOM 2171 C CA . SER A 1 270 ? 15.501 -10.627 -25.576 1.00 85.50 270 SER A CA 1
ATOM 2172 C C . SER A 1 270 ? 15.279 -11.706 -26.639 1.00 85.50 270 SER A C 1
ATOM 2174 O O . SER A 1 270 ? 15.654 -11.537 -27.800 1.00 85.50 270 SER A O 1
ATOM 2176 N N . ASP A 1 271 ? 14.674 -12.829 -26.251 1.00 77.31 271 ASP A N 1
ATOM 2177 C CA . ASP A 1 271 ? 14.243 -13.873 -27.190 1.00 77.31 271 ASP A CA 1
ATOM 2178 C C . ASP A 1 271 ? 12.880 -13.504 -27.811 1.00 77.31 271 ASP A C 1
ATOM 2180 O O . ASP A 1 271 ? 11.926 -13.206 -27.091 1.00 77.31 271 ASP A O 1
ATOM 2184 N N . THR A 1 272 ? 12.762 -13.528 -29.146 1.00 75.44 272 THR A N 1
ATOM 2185 C CA . THR A 1 272 ? 11.632 -12.932 -29.896 1.00 75.44 272 THR A CA 1
ATOM 2186 C C . THR A 1 272 ? 10.245 -13.455 -29.494 1.00 75.44 272 THR A C 1
ATOM 2188 O O . THR A 1 272 ? 9.312 -12.663 -29.354 1.00 75.44 272 THR A O 1
ATOM 2191 N N . ASP A 1 273 ? 10.091 -14.764 -29.275 1.00 77.94 273 ASP A N 1
ATOM 2192 C CA . ASP A 1 273 ? 8.793 -15.365 -28.921 1.00 77.94 273 ASP A CA 1
ATOM 2193 C C . ASP A 1 273 ? 8.346 -15.018 -27.491 1.00 77.94 273 ASP A C 1
ATOM 2195 O O . ASP A 1 273 ? 7.151 -14.874 -27.219 1.00 77.94 273 ASP A O 1
ATOM 2199 N N . ASP A 1 274 ? 9.294 -14.878 -26.564 1.00 81.00 274 ASP A N 1
ATOM 2200 C CA . ASP A 1 274 ? 9.015 -14.486 -25.180 1.00 81.00 274 ASP A CA 1
ATOM 2201 C C . ASP A 1 274 ? 8.821 -12.969 -25.061 1.00 81.00 274 ASP A C 1
ATOM 2203 O O . ASP A 1 274 ? 7.987 -12.512 -24.278 1.00 81.00 274 ASP A O 1
ATOM 2207 N N . TRP A 1 275 ? 9.510 -12.195 -25.903 1.00 87.19 275 TRP A N 1
ATOM 2208 C CA . TRP A 1 275 ? 9.378 -10.743 -25.991 1.00 87.19 275 TRP A CA 1
ATOM 2209 C C . TRP A 1 275 ? 7.951 -10.303 -26.336 1.00 87.19 275 TRP A C 1
ATOM 2211 O O . TRP A 1 275 ? 7.386 -9.444 -25.663 1.00 87.19 275 TRP A O 1
ATOM 2221 N N . GLN A 1 276 ? 7.315 -10.937 -27.324 1.00 88.25 276 GLN A N 1
ATOM 2222 C CA . GLN A 1 276 ? 5.937 -10.598 -27.703 1.00 88.25 276 GLN A CA 1
ATOM 2223 C C . GLN A 1 276 ? 4.928 -10.917 -26.590 1.00 88.25 276 GLN A C 1
ATOM 2225 O O . GLN A 1 276 ? 4.030 -10.119 -26.316 1.00 88.25 276 GLN A O 1
ATOM 2230 N N . LYS A 1 277 ? 5.097 -12.053 -25.898 1.00 88.00 277 LYS A N 1
ATOM 2231 C CA . LYS A 1 277 ? 4.258 -12.411 -24.739 1.00 88.00 277 LYS A CA 1
ATOM 2232 C C . LYS A 1 277 ? 4.425 -11.412 -23.600 1.00 88.00 277 LYS A C 1
ATOM 2234 O O . LYS A 1 277 ? 3.434 -11.021 -22.989 1.00 88.00 277 LYS A O 1
ATOM 2239 N N . PHE A 1 278 ? 5.663 -10.995 -23.344 1.00 89.50 278 PHE A N 1
ATOM 2240 C CA . PHE A 1 278 ? 5.973 -9.976 -22.351 1.00 89.50 278 PHE A CA 1
ATOM 2241 C C . PHE A 1 278 ? 5.255 -8.661 -22.675 1.00 89.50 278 PHE A C 1
ATOM 2243 O O . PHE A 1 278 ? 4.509 -8.162 -21.835 1.00 89.50 278 PHE A O 1
ATOM 2250 N N . LEU A 1 279 ? 5.395 -8.144 -23.903 1.00 90.00 279 LEU A N 1
ATOM 2251 C CA . LEU A 1 279 ? 4.745 -6.897 -24.325 1.00 90.00 279 LEU A CA 1
ATOM 2252 C C . LEU A 1 279 ? 3.220 -6.955 -24.182 1.00 90.00 279 LEU A C 1
ATOM 2254 O O . LEU A 1 279 ? 2.606 -6.010 -23.687 1.00 90.00 279 LEU A O 1
ATOM 2258 N N . GLN A 1 280 ? 2.600 -8.073 -24.565 1.00 89.81 280 GLN A N 1
ATOM 2259 C CA . GLN A 1 280 ? 1.153 -8.231 -24.450 1.00 89.81 280 GLN A CA 1
ATOM 2260 C C . GLN A 1 280 ? 0.672 -8.256 -22.989 1.00 89.81 280 GLN A C 1
ATOM 2262 O O . GLN A 1 280 ? -0.379 -7.687 -22.669 1.00 89.81 280 GLN A O 1
ATOM 2267 N N . GLU A 1 281 ? 1.443 -8.867 -22.086 1.00 90.19 281 GLU A N 1
ATOM 2268 C CA . GLU A 1 281 ? 1.164 -8.793 -20.652 1.00 90.19 281 GLU A CA 1
ATOM 2269 C C . GLU A 1 281 ? 1.308 -7.354 -20.139 1.00 90.19 281 GLU A C 1
ATOM 2271 O O . GLU A 1 281 ? 0.422 -6.883 -19.429 1.00 90.19 281 GLU A O 1
ATOM 2276 N N . GLN A 1 282 ? 2.343 -6.613 -20.556 1.00 88.31 282 GLN A N 1
ATOM 2277 C CA . GLN A 1 282 ? 2.534 -5.222 -20.125 1.00 88.31 282 GLN A CA 1
ATOM 2278 C C . GLN A 1 282 ? 1.373 -4.307 -20.531 1.00 88.31 282 GLN A C 1
ATOM 2280 O O . GLN A 1 282 ? 0.980 -3.450 -19.740 1.00 88.31 282 GLN A O 1
ATOM 2285 N N . VAL A 1 283 ? 0.762 -4.509 -21.704 1.00 88.31 283 VAL A N 1
ATOM 2286 C CA . VAL A 1 283 ? -0.454 -3.769 -22.102 1.00 88.31 283 VAL A CA 1
ATOM 2287 C C . VAL A 1 283 ? -1.598 -4.054 -21.125 1.00 88.31 283 VAL A C 1
ATOM 2289 O O . VAL A 1 283 ? -2.218 -3.132 -20.600 1.00 88.31 283 VAL A O 1
ATOM 2292 N N . THR A 1 284 ? -1.818 -5.332 -20.811 1.00 87.31 284 THR A N 1
ATOM 2293 C CA . THR A 1 284 ? -2.874 -5.768 -19.883 1.00 87.31 284 THR A CA 1
ATOM 2294 C C . THR A 1 284 ? -2.652 -5.218 -18.469 1.00 87.31 284 THR A C 1
ATOM 2296 O O . THR A 1 284 ? -3.587 -4.725 -17.831 1.00 87.31 284 THR A O 1
ATOM 2299 N N . LEU A 1 285 ? -1.410 -5.273 -17.978 1.00 86.88 285 LEU A N 1
ATOM 2300 C CA . LEU A 1 285 ? -1.014 -4.720 -16.683 1.00 86.88 285 LEU A CA 1
ATOM 2301 C C . LEU A 1 285 ? -1.139 -3.193 -16.660 1.00 86.88 285 LEU A C 1
ATOM 2303 O O . LEU A 1 285 ? -1.557 -2.640 -15.649 1.00 86.88 285 LEU A O 1
ATOM 2307 N N . THR A 1 286 ? -0.837 -2.508 -17.763 1.00 88.50 286 THR A N 1
ATOM 2308 C CA . THR A 1 286 ? -1.006 -1.052 -17.870 1.00 88.50 286 THR A CA 1
ATOM 2309 C C . THR A 1 286 ? -2.471 -0.663 -17.718 1.00 88.50 286 THR A C 1
ATOM 2311 O O . THR A 1 286 ? -2.802 0.202 -16.908 1.00 88.50 286 THR A O 1
ATOM 2314 N N . ASP A 1 287 ? -3.370 -1.326 -18.438 1.00 85.56 287 ASP A N 1
ATOM 2315 C CA . ASP A 1 287 ? -4.794 -1.013 -18.330 1.00 85.56 287 ASP A CA 1
ATOM 2316 C C . ASP A 1 287 ? -5.324 -1.340 -16.923 1.00 85.56 287 ASP A C 1
ATOM 2318 O O . ASP A 1 287 ? -5.932 -0.492 -16.271 1.00 85.56 287 ASP A O 1
ATOM 2322 N N . THR A 1 288 ? -4.985 -2.519 -16.396 1.00 81.12 288 THR A N 1
ATOM 2323 C CA . THR A 1 288 ? -5.535 -2.995 -15.119 1.00 81.12 288 THR A CA 1
ATOM 2324 C C . THR A 1 288 ? -4.925 -2.296 -13.902 1.00 81.12 288 THR A C 1
ATOM 2326 O O . THR A 1 288 ? -5.645 -1.889 -12.997 1.00 81.12 288 THR A O 1
ATOM 2329 N N . VAL A 1 289 ? -3.597 -2.183 -13.828 1.00 81.94 289 VAL A N 1
ATOM 2330 C CA . VAL A 1 289 ? -2.874 -1.729 -12.623 1.00 81.94 289 VAL A CA 1
ATOM 2331 C C . VAL A 1 289 ? -2.591 -0.231 -12.663 1.00 81.94 289 VAL A C 1
ATOM 2333 O O . VAL A 1 289 ? -2.638 0.424 -11.623 1.00 81.94 289 VAL A O 1
ATOM 2336 N N . ILE A 1 290 ? -2.312 0.328 -13.844 1.00 86.81 290 ILE A N 1
ATOM 2337 C CA . ILE A 1 290 ? -1.912 1.735 -13.981 1.00 86.81 290 ILE A CA 1
ATOM 2338 C C . ILE A 1 290 ? -3.121 2.636 -14.231 1.00 86.81 290 ILE A C 1
ATOM 2340 O O . ILE A 1 290 ? -3.322 3.590 -13.482 1.00 86.81 290 ILE A O 1
ATOM 2344 N N . LYS A 1 291 ? -3.955 2.337 -15.234 1.00 86.25 291 LYS A N 1
ATOM 2345 C CA . LYS A 1 291 ? -5.124 3.177 -15.554 1.00 86.25 291 LYS A CA 1
ATOM 2346 C C . LYS A 1 291 ? -6.275 2.971 -14.575 1.00 86.25 291 LYS A C 1
ATOM 2348 O O . LYS A 1 291 ? -6.790 3.944 -14.022 1.00 86.25 291 LYS A O 1
ATOM 2353 N N . ASP A 1 292 ? -6.643 1.715 -14.336 1.00 78.81 292 ASP A N 1
ATOM 2354 C CA . ASP A 1 292 ? -7.789 1.380 -13.486 1.00 78.81 292 ASP A CA 1
ATOM 2355 C C . ASP A 1 292 ? -7.441 1.344 -11.996 1.00 78.81 292 ASP A C 1
ATOM 2357 O O . ASP A 1 292 ? -8.340 1.333 -11.149 1.00 78.81 292 ASP A O 1
ATOM 2361 N N . LEU A 1 293 ? -6.144 1.375 -11.662 1.00 74.88 293 LEU A N 1
ATOM 2362 C CA . LEU A 1 293 ? -5.641 1.234 -10.291 1.00 74.88 293 LEU A CA 1
ATOM 2363 C C . LEU A 1 293 ? -6.133 -0.060 -9.621 1.00 74.88 293 LEU A C 1
ATOM 2365 O O . LEU A 1 293 ? -6.328 -0.121 -8.406 1.00 74.88 293 LEU A O 1
ATOM 2369 N N . GLY A 1 294 ? -6.342 -1.089 -10.440 1.00 68.56 294 GLY A N 1
ATOM 2370 C CA . GLY A 1 294 ? -6.728 -2.433 -10.056 1.00 68.56 294 GLY A CA 1
ATOM 2371 C C . GLY A 1 294 ? -5.534 -3.312 -9.690 1.00 68.56 294 GLY A C 1
ATOM 2372 O O . GLY A 1 294 ? -4.433 -2.847 -9.389 1.00 68.56 294 GLY A O 1
ATOM 2373 N N . PHE A 1 295 ? -5.772 -4.621 -9.690 1.00 67.56 295 PHE A N 1
ATOM 2374 C CA . PHE A 1 295 ? -4.788 -5.626 -9.307 1.00 67.56 295 PHE A CA 1
ATOM 2375 C C . PHE A 1 295 ? -4.579 -6.623 -10.440 1.00 67.56 295 PHE A C 1
ATOM 2377 O O . PHE A 1 295 ? -5.538 -7.160 -10.991 1.00 67.56 295 PHE A O 1
ATOM 2384 N N . ALA A 1 296 ? -3.316 -6.909 -10.732 1.00 75.12 296 ALA A N 1
ATOM 2385 C CA . ALA A 1 296 ? -2.911 -7.990 -11.608 1.00 75.12 296 ALA A CA 1
ATOM 2386 C C . ALA A 1 296 ? -1.531 -8.499 -11.178 1.00 75.12 296 ALA A C 1
ATOM 2388 O O . ALA A 1 296 ? -0.774 -7.796 -10.507 1.00 75.12 296 ALA A O 1
ATOM 2389 N N . ILE A 1 297 ? -1.223 -9.736 -11.554 1.00 77.00 297 ILE A N 1
ATOM 2390 C CA . ILE A 1 297 ? 0.053 -10.386 -11.263 1.00 77.00 297 ILE A CA 1
ATOM 2391 C C . ILE A 1 297 ? 0.816 -10.478 -12.579 1.00 77.00 297 ILE A C 1
ATOM 2393 O O . ILE A 1 297 ? 0.282 -11.018 -13.545 1.00 77.00 297 ILE A O 1
ATOM 2397 N N . ALA A 1 298 ? 2.045 -9.965 -12.608 1.00 77.56 298 ALA A N 1
ATOM 2398 C CA . ALA A 1 298 ? 2.957 -10.201 -13.721 1.00 77.56 298 ALA A CA 1
ATOM 2399 C C . ALA A 1 298 ? 3.437 -11.658 -13.678 1.00 77.56 298 ALA A C 1
ATOM 2401 O O . ALA A 1 298 ? 3.865 -12.146 -12.630 1.00 77.56 298 ALA A O 1
ATOM 2402 N N . THR A 1 299 ? 3.351 -12.361 -14.802 1.00 83.75 299 THR A N 1
ATOM 2403 C CA . THR A 1 299 ? 3.692 -13.786 -14.911 1.00 83.75 299 THR A CA 1
ATOM 2404 C C . THR A 1 299 ? 4.736 -14.065 -15.981 1.00 83.75 299 THR A C 1
ATOM 2406 O O . THR A 1 299 ? 5.373 -15.120 -15.943 1.00 83.75 299 THR A O 1
ATOM 2409 N N . ILE A 1 300 ? 4.951 -13.129 -16.907 1.00 88.19 300 ILE A N 1
ATOM 2410 C CA . ILE A 1 300 ? 5.901 -13.267 -18.002 1.00 88.19 300 ILE A CA 1
ATOM 2411 C C . ILE A 1 300 ? 7.146 -12.426 -17.694 1.00 88.19 300 ILE A C 1
ATOM 2413 O O . ILE A 1 300 ? 7.096 -11.198 -17.755 1.00 88.19 300 ILE A O 1
ATOM 2417 N N . PRO A 1 301 ? 8.289 -13.052 -17.360 1.00 89.75 301 PRO A N 1
ATOM 2418 C CA . PRO A 1 301 ? 9.528 -12.318 -17.158 1.00 89.75 301 PRO A CA 1
ATOM 2419 C C . PRO A 1 301 ? 10.175 -11.922 -18.488 1.00 89.75 301 PRO A C 1
ATOM 2421 O O . PRO A 1 301 ? 10.034 -12.599 -19.508 1.00 89.75 301 PRO A O 1
ATOM 2424 N N . ILE A 1 302 ? 10.982 -10.870 -18.435 1.00 89.50 302 ILE A N 1
ATOM 2425 C CA . ILE A 1 302 ? 11.949 -10.510 -19.468 1.00 89.50 302 ILE A CA 1
ATOM 2426 C C . ILE A 1 302 ? 13.044 -11.579 -19.455 1.00 89.50 302 ILE A C 1
ATOM 2428 O O . ILE A 1 302 ? 13.784 -11.690 -18.475 1.00 89.50 302 ILE A O 1
ATOM 2432 N N . LYS A 1 303 ? 13.167 -12.361 -20.529 1.00 90.25 303 LYS A N 1
ATOM 2433 C CA . LYS A 1 303 ? 14.261 -13.328 -20.682 1.00 90.25 303 LYS A CA 1
ATOM 2434 C C . LYS A 1 303 ? 15.416 -12.705 -21.447 1.00 90.25 303 LYS A C 1
ATOM 2436 O O . LYS A 1 303 ? 15.252 -12.306 -22.596 1.00 90.25 303 LYS A O 1
ATOM 2441 N N . ILE A 1 304 ? 16.574 -12.652 -20.801 1.00 91.00 304 ILE A N 1
ATOM 2442 C CA . ILE A 1 304 ? 17.788 -12.069 -21.355 1.00 91.00 304 ILE A CA 1
ATOM 2443 C C . ILE A 1 304 ? 18.578 -13.144 -22.099 1.00 91.00 304 ILE A C 1
ATOM 2445 O O . ILE A 1 304 ? 18.988 -14.157 -21.527 1.00 91.00 304 ILE A O 1
ATOM 2449 N N . ASN A 1 305 ? 18.825 -12.902 -23.380 1.00 88.44 305 ASN A N 1
ATOM 2450 C CA . ASN A 1 305 ? 19.529 -13.817 -24.264 1.00 88.44 305 ASN A CA 1
ATOM 2451 C C . ASN A 1 305 ? 21.050 -13.843 -23.989 1.00 88.44 305 ASN A C 1
ATOM 2453 O O . ASN A 1 305 ? 21.597 -13.146 -23.125 1.00 88.44 305 ASN A O 1
ATOM 2457 N N . SER A 1 306 ? 21.776 -14.670 -24.746 1.00 87.62 306 SER A N 1
ATOM 2458 C CA . SER A 1 306 ? 23.219 -14.855 -24.560 1.00 87.62 306 SER A CA 1
ATOM 2459 C C . SER A 1 306 ? 24.076 -13.645 -24.961 1.00 87.62 306 SER A C 1
ATOM 2461 O O . SER A 1 306 ? 25.258 -13.602 -24.621 1.00 87.62 306 SER A O 1
ATOM 2463 N N . SER A 1 307 ? 23.519 -12.680 -25.699 1.00 86.75 307 SER A N 1
ATOM 2464 C CA . SER A 1 307 ? 24.257 -11.527 -26.238 1.00 86.75 307 SER A CA 1
ATOM 2465 C C . SER A 1 307 ? 24.430 -10.376 -25.240 1.00 86.75 307 SER A C 1
ATOM 2467 O O . SER A 1 307 ? 25.210 -9.459 -25.494 1.00 86.75 307 SER A O 1
ATOM 2469 N N . HIS A 1 308 ? 23.751 -10.435 -24.092 1.00 89.88 308 HIS A N 1
ATOM 2470 C CA . HIS A 1 308 ? 23.885 -9.442 -23.029 1.00 89.88 308 HIS A CA 1
ATOM 2471 C C . HIS A 1 308 ? 25.212 -9.596 -22.245 1.00 89.88 308 HIS A C 1
ATOM 2473 O O . HIS A 1 308 ? 25.938 -10.595 -22.354 1.00 89.88 308 HIS A O 1
ATOM 2479 N N . THR A 1 309 ? 25.538 -8.587 -21.433 1.00 83.56 309 THR A N 1
ATOM 2480 C CA . THR A 1 309 ? 26.649 -8.597 -20.465 1.00 83.56 309 THR A CA 1
ATOM 2481 C C . THR A 1 309 ? 26.575 -9.781 -19.492 1.00 83.56 309 THR A C 1
ATOM 2483 O O . THR A 1 309 ? 25.489 -10.253 -19.152 1.00 83.56 309 THR A O 1
ATOM 2486 N N . ASP A 1 310 ? 27.742 -10.238 -19.018 1.00 79.62 310 ASP A N 1
ATOM 2487 C CA . ASP A 1 310 ? 27.890 -11.448 -18.189 1.00 79.62 310 ASP A CA 1
ATOM 2488 C C . ASP A 1 310 ? 26.998 -11.457 -16.932 1.00 79.62 310 ASP A C 1
ATOM 2490 O O . ASP A 1 310 ? 26.548 -12.517 -16.513 1.00 79.62 310 ASP A O 1
ATOM 2494 N N . GLU A 1 311 ? 26.704 -10.289 -16.351 1.00 86.31 311 GLU A N 1
ATOM 2495 C CA . GLU A 1 311 ? 25.862 -10.153 -15.152 1.00 86.31 311 GLU A CA 1
ATOM 2496 C C . GLU A 1 311 ? 24.393 -10.561 -15.385 1.00 86.31 311 GLU A C 1
ATOM 2498 O O . GLU A 1 311 ? 23.744 -11.084 -14.475 1.00 86.31 311 GLU A O 1
ATOM 2503 N N . PHE A 1 312 ? 23.864 -10.338 -16.591 1.00 89.00 312 PHE A N 1
ATOM 2504 C CA . PHE A 1 312 ? 22.450 -10.565 -16.925 1.00 89.00 312 PHE A CA 1
ATOM 2505 C C . PHE A 1 312 ? 22.241 -11.701 -17.927 1.00 89.00 312 PHE A C 1
ATOM 2507 O O . PHE A 1 312 ? 21.112 -12.141 -18.129 1.00 89.00 312 PHE A O 1
ATOM 2514 N N . ARG A 1 313 ? 23.316 -12.190 -18.552 1.00 89.19 313 ARG A N 1
ATOM 2515 C CA . ARG A 1 313 ? 23.269 -13.222 -19.588 1.00 89.19 313 ARG A CA 1
ATOM 2516 C C . ARG A 1 313 ? 22.489 -14.458 -19.130 1.00 89.19 313 ARG A C 1
ATOM 2518 O O . ARG A 1 313 ? 22.842 -15.077 -18.129 1.00 89.19 313 ARG A O 1
ATOM 2525 N N . GLY A 1 314 ? 21.484 -14.855 -19.913 1.00 86.94 314 GLY A N 1
ATOM 2526 C CA . GLY A 1 314 ? 20.702 -16.072 -19.671 1.00 86.94 314 GLY A CA 1
ATOM 2527 C C . GLY A 1 314 ? 19.785 -16.007 -18.447 1.00 86.94 314 GLY A C 1
ATOM 2528 O O . GLY A 1 314 ? 19.261 -17.043 -18.039 1.00 86.94 314 GLY A O 1
ATOM 2529 N N . ARG A 1 315 ? 19.616 -14.827 -17.838 1.00 90.44 315 ARG A N 1
ATOM 2530 C CA . ARG A 1 315 ? 18.747 -14.628 -16.675 1.00 90.44 315 ARG A CA 1
ATOM 2531 C C . ARG A 1 315 ? 17.358 -14.163 -17.094 1.00 90.44 315 ARG A C 1
ATOM 2533 O O . ARG A 1 315 ? 17.164 -13.625 -18.182 1.00 90.44 315 ARG A O 1
ATOM 2540 N N . ALA A 1 316 ? 16.391 -14.362 -16.211 1.00 90.38 316 ALA A N 1
ATOM 2541 C CA . ALA A 1 316 ? 15.019 -13.909 -16.381 1.00 90.38 316 ALA A CA 1
ATOM 2542 C C . ALA A 1 316 ? 14.651 -12.923 -15.269 1.00 90.38 316 ALA A C 1
ATOM 2544 O O . ALA A 1 316 ? 14.862 -13.220 -14.095 1.00 90.38 316 ALA A O 1
ATOM 2545 N N . PHE A 1 317 ? 14.086 -11.772 -15.632 1.00 90.12 317 PHE A N 1
ATOM 2546 C CA . PHE A 1 317 ? 13.712 -10.720 -14.687 1.00 90.12 317 PHE A CA 1
ATOM 2547 C C . PHE A 1 317 ? 12.238 -10.365 -14.797 1.00 90.12 317 PHE A C 1
ATOM 2549 O O . PHE A 1 317 ? 11.736 -10.096 -15.884 1.00 90.12 317 PHE A O 1
ATOM 2556 N N . LEU A 1 318 ? 11.552 -10.314 -13.661 1.00 90.06 318 LEU A N 1
ATOM 2557 C CA . LEU A 1 318 ? 10.166 -9.878 -13.578 1.00 90.06 318 LEU A CA 1
ATOM 2558 C C . LEU A 1 318 ? 10.115 -8.432 -13.056 1.00 90.06 318 LEU A C 1
ATOM 2560 O O . LEU A 1 318 ? 10.540 -8.197 -11.920 1.00 90.06 318 LEU A O 1
ATOM 2564 N N . PRO A 1 319 ? 9.640 -7.455 -13.851 1.00 90.19 319 PRO A N 1
ATOM 2565 C CA . PRO A 1 319 ? 9.435 -6.097 -13.367 1.00 90.19 319 PRO A CA 1
ATOM 2566 C C . PRO A 1 319 ? 8.217 -6.055 -12.437 1.00 90.19 319 PRO A C 1
ATOM 2568 O O . PRO A 1 319 ? 7.102 -6.394 -12.830 1.00 90.19 319 PRO A O 1
ATOM 2571 N N . CYS A 1 320 ? 8.433 -5.624 -11.198 1.00 85.75 320 CYS A N 1
ATOM 2572 C CA . CYS A 1 320 ? 7.417 -5.579 -10.154 1.00 85.75 320 CYS A CA 1
ATOM 2573 C C . CYS A 1 320 ? 7.311 -4.171 -9.570 1.00 85.75 320 CYS A C 1
ATOM 2575 O O . CYS A 1 320 ? 8.317 -3.591 -9.159 1.00 85.75 320 CYS A O 1
ATOM 2577 N N . ILE A 1 321 ? 6.088 -3.649 -9.469 1.00 86.44 321 ILE A N 1
ATOM 2578 C CA . ILE A 1 321 ? 5.814 -2.416 -8.725 1.00 86.44 321 ILE A CA 1
ATOM 2579 C C . ILE A 1 321 ? 5.963 -2.733 -7.235 1.00 86.44 321 ILE A C 1
ATOM 2581 O O . ILE A 1 321 ? 5.206 -3.535 -6.690 1.00 86.44 321 ILE A O 1
ATOM 2585 N N . THR A 1 322 ? 6.946 -2.120 -6.583 1.00 77.81 322 THR A N 1
ATOM 2586 C CA . THR A 1 322 ? 7.179 -2.264 -5.138 1.00 77.81 322 THR A CA 1
ATOM 2587 C C . THR A 1 322 ? 6.627 -1.091 -4.346 1.00 77.81 322 THR A C 1
ATOM 2589 O O . THR A 1 322 ? 6.303 -1.251 -3.171 1.00 77.81 322 THR A O 1
ATOM 2592 N N . SER A 1 323 ? 6.514 0.076 -4.986 1.00 77.06 323 SER A N 1
ATOM 2593 C CA . SER A 1 323 ? 5.847 1.239 -4.419 1.00 77.06 323 SER A CA 1
ATOM 2594 C C . SER A 1 323 ? 5.164 2.094 -5.483 1.00 77.06 323 SER A C 1
ATOM 2596 O O . SER A 1 323 ? 5.610 2.138 -6.629 1.00 77.06 323 SER A O 1
ATOM 2598 N N . GLN A 1 324 ? 4.088 2.785 -5.108 1.00 83.75 324 GLN A N 1
ATOM 2599 C CA . GLN A 1 324 ? 3.340 3.702 -5.968 1.00 83.75 324 GLN A CA 1
ATOM 2600 C C . GLN A 1 324 ? 2.900 4.936 -5.187 1.00 83.75 324 GLN A C 1
ATOM 2602 O O . GLN A 1 324 ? 2.238 4.822 -4.162 1.00 83.75 324 GLN A O 1
ATOM 2607 N N . VAL A 1 325 ? 3.158 6.113 -5.746 1.00 80.19 325 VAL A N 1
ATOM 2608 C CA . VAL A 1 325 ? 2.701 7.406 -5.233 1.00 80.19 325 VAL A CA 1
ATOM 2609 C C . VAL A 1 325 ? 1.908 8.127 -6.316 1.00 80.19 325 VAL A C 1
ATOM 2611 O O . VAL A 1 325 ? 2.260 8.049 -7.487 1.00 80.19 325 VAL A O 1
ATOM 2614 N N . ILE A 1 326 ? 0.855 8.849 -5.930 1.00 81.12 326 ILE A N 1
ATOM 2615 C CA . ILE A 1 326 ? 0.109 9.746 -6.823 1.00 81.12 326 ILE A CA 1
ATOM 2616 C C . ILE A 1 326 ? 0.207 11.161 -6.257 1.00 81.12 326 ILE A C 1
ATOM 2618 O O . ILE A 1 326 ? -0.035 11.352 -5.065 1.00 81.12 326 ILE A O 1
ATOM 2622 N N . ASP A 1 327 ? 0.566 12.112 -7.110 1.00 79.12 327 ASP A N 1
ATOM 2623 C CA . ASP A 1 327 ? 0.701 13.536 -6.817 1.00 79.12 327 ASP A CA 1
ATOM 2624 C C . ASP A 1 327 ? -0.261 14.331 -7.712 1.00 79.12 327 ASP A C 1
ATOM 2626 O O . ASP A 1 327 ? -0.212 14.207 -8.936 1.00 79.12 327 ASP A O 1
ATOM 2630 N N . GLY A 1 328 ? -1.154 15.113 -7.107 1.00 73.94 328 GLY A N 1
ATOM 2631 C CA . GLY A 1 328 ? -2.234 15.824 -7.799 1.00 73.94 328 GLY A CA 1
ATOM 2632 C C . GLY A 1 328 ? -3.626 15.202 -7.623 1.00 73.94 328 GLY A C 1
ATOM 2633 O O . GLY A 1 328 ? -3.823 14.242 -6.874 1.00 73.94 328 GLY A O 1
ATOM 2634 N N . ASP A 1 329 ? -4.609 15.793 -8.304 1.00 74.62 329 ASP A N 1
ATOM 2635 C CA . ASP A 1 329 ? -6.016 15.384 -8.251 1.00 74.62 329 ASP A CA 1
ATOM 2636 C C . ASP A 1 329 ? -6.286 14.269 -9.266 1.00 74.62 329 ASP A C 1
ATOM 2638 O O . ASP A 1 329 ? -6.052 14.439 -10.459 1.00 74.62 329 ASP A O 1
ATOM 2642 N N . ARG A 1 330 ? -6.821 13.130 -8.814 1.00 78.06 330 ARG A N 1
ATOM 2643 C CA . ARG A 1 330 ? -7.109 11.979 -9.686 1.00 78.06 330 ARG A CA 1
ATOM 2644 C C . ARG A 1 330 ? -8.188 12.290 -10.720 1.00 78.06 330 ARG A C 1
ATOM 2646 O O . ARG A 1 330 ? -8.151 11.712 -11.805 1.00 78.06 330 ARG A O 1
ATOM 2653 N N . ASP A 1 331 ? -9.121 13.185 -10.412 1.00 77.31 331 ASP A N 1
ATOM 2654 C CA . ASP A 1 331 ? -10.171 13.586 -11.351 1.00 77.31 331 ASP A CA 1
ATOM 2655 C C . ASP A 1 331 ? -9.700 14.694 -12.317 1.00 77.31 331 ASP A C 1
ATOM 2657 O O . ASP A 1 331 ? -10.359 14.957 -13.328 1.00 77.31 331 ASP A O 1
ATOM 2661 N N . GLY A 1 332 ? -8.517 15.269 -12.066 1.00 77.62 332 GLY A N 1
ATOM 2662 C CA . GLY A 1 332 ? -7.815 16.224 -12.923 1.00 77.62 332 GLY A CA 1
ATOM 2663 C C . GLY A 1 332 ? -6.397 15.766 -13.304 1.00 77.62 332 GLY A C 1
ATOM 2664 O O . GLY A 1 332 ? -6.084 14.571 -13.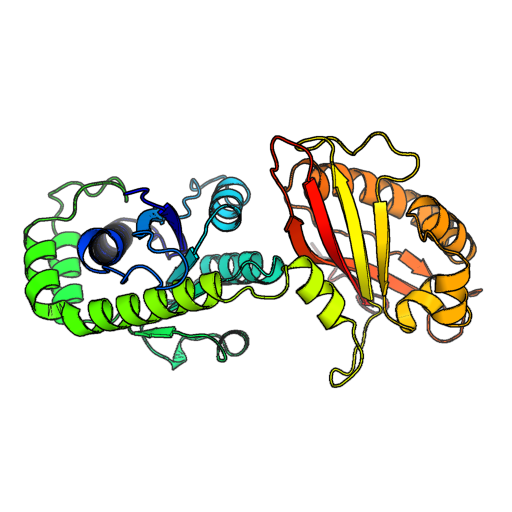244 1.00 77.62 332 GLY A O 1
ATOM 2665 N N . PRO A 1 333 ? -5.526 16.699 -13.730 1.00 87.38 333 PRO A N 1
ATOM 2666 C CA . PRO A 1 333 ? -4.139 16.379 -14.030 1.00 87.38 333 PRO A CA 1
ATOM 2667 C C . PRO A 1 333 ? -3.387 15.898 -12.787 1.00 87.38 333 PRO A C 1
ATOM 2669 O O . PRO A 1 333 ? -3.428 16.545 -11.736 1.00 87.38 333 PRO A O 1
ATOM 2672 N N . HIS A 1 334 ? -2.685 14.775 -12.915 1.00 86.56 334 HIS A N 1
ATOM 2673 C CA . HIS A 1 334 ? -1.891 14.196 -11.835 1.00 86.56 334 HIS A CA 1
ATOM 2674 C C . HIS A 1 334 ? -0.733 13.358 -12.370 1.00 86.56 334 HIS A C 1
ATOM 2676 O O . HIS A 1 334 ? -0.764 12.851 -13.492 1.00 86.56 334 HIS A O 1
ATOM 2682 N N . ASN A 1 335 ? 0.264 13.161 -11.514 1.00 88.81 335 ASN A N 1
ATOM 2683 C CA . ASN A 1 335 ? 1.418 12.321 -11.780 1.00 88.81 335 ASN A CA 1
ATOM 2684 C C . ASN A 1 335 ? 1.376 11.086 -10.888 1.00 88.81 335 ASN A C 1
ATOM 2686 O O . ASN A 1 335 ? 1.044 11.152 -9.706 1.00 88.81 335 ASN A O 1
ATOM 2690 N N . MET A 1 336 ? 1.757 9.949 -11.445 1.00 88.38 336 MET A N 1
ATOM 2691 C CA . MET A 1 336 ? 1.973 8.711 -10.720 1.00 88.38 336 MET A CA 1
ATOM 2692 C C . MET A 1 336 ? 3.453 8.360 -10.777 1.00 88.38 336 MET A C 1
ATOM 2694 O O . MET A 1 336 ? 4.040 8.305 -11.851 1.00 88.38 336 MET A O 1
ATOM 2698 N N . TYR A 1 337 ? 4.042 8.083 -9.623 1.00 88.94 337 TYR A N 1
ATOM 2699 C CA . TYR A 1 337 ? 5.420 7.638 -9.492 1.00 88.94 337 TYR A CA 1
ATOM 2700 C C . TYR A 1 337 ? 5.430 6.184 -9.047 1.00 88.94 337 TYR A C 1
ATOM 2702 O O . TYR A 1 337 ? 4.825 5.846 -8.030 1.00 88.94 337 TYR A O 1
ATOM 2710 N N . LEU A 1 338 ? 6.115 5.325 -9.794 1.00 89.50 338 LEU A N 1
ATOM 2711 C CA . LEU A 1 338 ? 6.231 3.899 -9.508 1.00 89.50 338 LEU A CA 1
ATOM 2712 C C . LEU A 1 338 ? 7.677 3.553 -9.203 1.00 89.50 338 LEU A C 1
ATOM 2714 O O . LEU A 1 338 ? 8.544 3.798 -10.036 1.00 89.50 338 LEU A O 1
ATOM 2718 N N . LEU A 1 339 ? 7.931 2.932 -8.056 1.00 88.75 339 LEU A N 1
ATOM 2719 C CA . LEU A 1 339 ? 9.185 2.233 -7.811 1.00 88.75 339 LEU A CA 1
ATOM 2720 C C . LEU A 1 339 ? 9.062 0.822 -8.392 1.00 88.75 339 LEU A C 1
ATOM 2722 O O . LEU A 1 339 ? 8.219 0.037 -7.954 1.00 88.75 339 LEU A O 1
ATOM 2726 N N . ILE A 1 340 ? 9.895 0.513 -9.379 1.00 89.75 340 ILE A N 1
ATOM 2727 C CA . ILE A 1 340 ? 9.928 -0.777 -10.066 1.00 89.75 340 ILE A CA 1
ATOM 2728 C C . ILE A 1 340 ? 11.207 -1.510 -9.673 1.00 89.75 340 ILE A C 1
ATOM 2730 O O . ILE A 1 340 ? 12.302 -0.959 -9.789 1.00 89.75 340 ILE A O 1
ATOM 2734 N N . ALA A 1 341 ? 11.059 -2.756 -9.229 1.00 89.00 341 ALA A N 1
ATOM 2735 C CA . ALA A 1 341 ? 12.150 -3.688 -8.973 1.00 89.00 341 ALA A CA 1
ATOM 2736 C C . ALA A 1 341 ? 12.162 -4.790 -10.032 1.00 89.00 341 ALA A C 1
ATOM 2738 O O . ALA A 1 341 ? 11.117 -5.357 -10.344 1.00 89.00 341 ALA A O 1
ATOM 2739 N N . TYR A 1 342 ? 13.340 -5.144 -10.537 1.00 90.94 342 TYR A N 1
ATOM 2740 C CA . TYR A 1 342 ? 13.504 -6.212 -11.525 1.00 90.94 342 TYR A CA 1
ATOM 2741 C C . TYR A 1 342 ? 13.957 -7.497 -10.821 1.00 90.94 342 TYR A C 1
ATOM 2743 O O . TYR A 1 342 ? 15.148 -7.718 -10.600 1.00 90.94 342 TYR A O 1
ATOM 2751 N N . ILE A 1 343 ? 13.002 -8.335 -10.416 1.00 87.75 343 ILE A N 1
ATOM 2752 C CA . ILE A 1 343 ? 13.257 -9.527 -9.593 1.00 87.75 343 ILE A CA 1
ATOM 2753 C C . ILE A 1 343 ? 13.809 -10.659 -10.463 1.00 87.75 343 ILE A C 1
ATOM 2755 O O . ILE A 1 343 ? 13.187 -11.028 -11.455 1.00 87.75 343 ILE A O 1
ATOM 2759 N N . ASP A 1 344 ? 14.951 -11.239 -10.084 1.00 88.31 344 ASP A N 1
ATOM 2760 C CA . ASP A 1 344 ? 15.512 -12.409 -10.773 1.00 88.31 344 ASP A CA 1
ATOM 2761 C C . ASP A 1 344 ? 14.686 -13.674 -10.485 1.00 88.31 344 ASP A C 1
ATOM 2763 O O . ASP A 1 344 ? 14.551 -14.093 -9.335 1.00 88.31 344 ASP A O 1
ATOM 2767 N N . VAL A 1 345 ? 14.177 -14.295 -11.549 1.00 87.81 345 VAL A N 1
ATOM 2768 C CA . VAL A 1 345 ? 13.350 -15.510 -11.540 1.00 87.81 345 VAL A CA 1
ATOM 2769 C C . VAL A 1 345 ? 13.974 -16.654 -12.357 1.00 87.81 345 VAL A C 1
ATOM 2771 O O . VAL A 1 345 ? 13.302 -17.623 -12.713 1.00 87.81 345 VAL A O 1
ATOM 2774 N N . THR A 1 346 ? 15.276 -16.583 -12.646 1.00 82.12 346 THR A N 1
ATOM 2775 C CA . THR A 1 346 ? 16.001 -17.558 -13.489 1.00 82.12 346 THR A CA 1
ATOM 2776 C C . THR A 1 346 ? 15.911 -18.990 -12.954 1.00 82.12 346 THR A C 1
ATOM 2778 O O . THR A 1 346 ? 15.772 -19.933 -13.727 1.00 82.12 346 THR A O 1
ATOM 2781 N N . ASN A 1 347 ? 15.948 -19.160 -11.628 1.00 67.88 347 ASN A N 1
ATOM 2782 C CA . ASN A 1 347 ? 15.942 -20.472 -10.969 1.00 67.88 347 ASN A CA 1
ATOM 2783 C C . ASN A 1 347 ? 14.584 -20.864 -10.374 1.00 67.88 347 ASN A C 1
ATOM 2785 O O . ASN A 1 347 ? 14.473 -21.900 -9.716 1.00 67.88 347 ASN A O 1
ATOM 2789 N N . THR A 1 348 ? 13.537 -20.069 -10.593 1.00 58.38 348 THR A N 1
ATOM 2790 C CA . THR A 1 348 ? 12.174 -20.474 -10.241 1.00 58.38 348 THR A CA 1
ATOM 2791 C C . THR A 1 348 ? 11.666 -21.442 -11.298 1.00 58.38 348 THR A C 1
ATOM 2793 O O . THR A 1 348 ? 10.887 -21.096 -12.183 1.00 58.38 348 THR A O 1
ATOM 2796 N N . HIS A 1 349 ? 12.095 -22.701 -11.191 1.00 44.28 349 HIS A N 1
ATOM 2797 C CA . HIS A 1 349 ? 11.252 -23.789 -11.650 1.00 44.28 349 HIS A CA 1
ATOM 2798 C C . HIS A 1 349 ? 9.911 -23.622 -10.948 1.00 44.28 349 HIS A C 1
ATOM 2800 O O . HIS A 1 349 ? 9.805 -23.744 -9.728 1.00 44.28 349 HIS A O 1
ATOM 2806 N N . LEU A 1 350 ? 8.912 -23.281 -11.754 1.00 39.41 350 LEU A N 1
ATOM 2807 C CA . LEU A 1 350 ? 7.514 -23.571 -11.530 1.00 39.41 350 LEU A CA 1
ATOM 2808 C C . LEU A 1 350 ? 7.404 -24.769 -10.582 1.00 39.41 350 LEU A C 1
ATOM 2810 O O . LEU A 1 350 ? 7.755 -25.892 -10.949 1.00 39.41 350 LEU A O 1
ATOM 2814 N N . ALA A 1 351 ? 6.877 -24.529 -9.382 1.00 33.53 351 ALA A N 1
ATOM 2815 C CA . ALA A 1 351 ? 5.999 -25.494 -8.755 1.00 33.53 351 ALA A CA 1
ATOM 2816 C C . ALA A 1 351 ? 4.865 -25.731 -9.761 1.00 33.53 351 ALA A C 1
ATOM 2818 O O . ALA A 1 351 ? 3.796 -25.128 -9.695 1.00 33.53 351 ALA A O 1
ATOM 2819 N N . THR A 1 352 ? 5.143 -26.549 -10.775 1.00 33.12 352 THR A N 1
ATOM 2820 C CA . THR A 1 352 ? 4.135 -27.244 -11.540 1.00 33.12 352 THR A CA 1
ATOM 2821 C C . THR A 1 352 ? 3.311 -27.950 -10.487 1.00 33.12 352 THR A C 1
ATOM 2823 O O . THR A 1 352 ? 3.788 -28.891 -9.853 1.00 33.12 352 THR A O 1
ATOM 2826 N N . ARG A 1 353 ? 2.102 -27.437 -10.249 1.00 32.00 353 ARG A N 1
ATOM 2827 C CA . ARG A 1 353 ? 1.010 -28.229 -9.704 1.00 32.00 353 ARG A CA 1
ATOM 2828 C C . ARG A 1 353 ? 0.919 -29.471 -10.585 1.00 32.00 353 ARG A C 1
ATOM 2830 O O . ARG A 1 353 ? 0.377 -29.421 -11.684 1.00 32.00 353 ARG A O 1
ATOM 2837 N N . SER A 1 354 ? 1.567 -30.536 -10.142 1.00 29.58 354 SER A N 1
ATOM 2838 C CA . SER A 1 354 ? 1.229 -31.896 -10.510 1.00 29.58 354 SER A CA 1
ATOM 2839 C C . SER A 1 354 ? -0.158 -32.159 -9.939 1.00 29.58 354 SER A C 1
ATOM 2841 O O . SER A 1 354 ? -0.287 -32.201 -8.718 1.00 29.58 354 SER A O 1
ATOM 2843 N N . GLU A 1 355 ? -1.113 -32.235 -10.867 1.00 32.97 355 GLU A N 1
ATOM 2844 C CA . GLU A 1 355 ? -2.447 -32.862 -10.822 1.00 32.97 355 GLU A CA 1
ATOM 2845 C C . GLU A 1 355 ? -3.402 -32.525 -9.666 1.00 32.97 355 GLU A C 1
ATOM 2847 O O . GLU A 1 355 ? -3.122 -32.842 -8.489 1.00 32.97 355 GLU A O 1
#

pLDDT: mean 79.23, std 13.53, range [29.58, 93.56]

Radius of gyration: 23.93 Å; chains: 1; bounding box: 59×60×62 Å

Secondary structure (DSSP, 8-state):
--EEEEEEEEE----SSTHHHHHHHHHHHHHHHIIIII--PPPPTTT-PEEEEEEEE----TT--SHHHHHHHHH-SEEEEEESS--HHHHHHHHHHHTTT---EEEEESSGGGS-GGGTTS-EEE---HHHHHHHHHHHHS--S----TTSPPPHHHHHHHHHH-HHHHHHHHHHHHHHHHHHHT----HHHHHHHHHSSSS---SS-EEEEEEEEEETTEE-SSS-SEEEEEE-HHHHHHTT-SSHHHHHHT-S-BHHHHHHHHHTTB-HHHHHHHHHHHHHHIIIIIIS---------EEB-TTS-TTTTT-EEEEEEEEEEEEE-TTSSEEEEEEEEEEE-TT--------

Foldseek 3Di:
DDEAEFEEEEEEDCADDALRNLLNLQLLLLVQCLQQPQQFAQPAPQGNHTYGYDYYYLDDDPPDPDFRSLVSLCPGLEYEQELQDPDVRSVVSVQSNVLAVRDDYEYEYCDLVSQDPVCNVHHYHNQDFPQLSVVSSVVSPDPPPPSPDSPDHRDPVSVVSCVVGVVRRSVSVSVVVNVRVNVVSPDDPAVLVVLQVVQPDDDDDDPFWKFKKKAKAQAQLHGDPDPARIFTPHTHQRNCQLLPHPGPVRVVVVDRHGPVNSLVSLVVFADPVLSVVQVVVVVVCCNACPRVVHDDDFDRWGAGDQPGDPVRHRWTWDWDFSHKDWADDNGGIIMIITMITTDTCNPPDPPPPDD

Organism: NCBI:txid451644

Sequence (355 aa):
MEMNNRNVVVAMPFGERGLERRRAILNFRRLKYIIEEKCQVVPSPTTGMNVAYDVNVAKAVIKDIPSQALSQINEADILIALLSERNFTVTYELGYRRGRDRTPVILIVDSPDDIPVYESAVAYQEWRQDEVLEEIDRIARNDFPKLVDYQGEIPPSLKEVIDAKDEGLVNSLRVTLQEIENDHAVSALSPAQKLRSILSDGEITRYYPFSVVEIRFAKRGVFEESESPTEVVEFDEKFSRLYGYVDKASALKDGPLTLDRLLERLEKFSDTDDWQKFLQEQVTLTDTVIKDLGFAIATIPIKINSSHTDEFRGRAFLPCITSQVIDGDRDGPHNMYLLIAYIDVTNTHLATRSE